Protein AF-A0A956I700-F1 (afdb_monomer_lite)

Sequence (318 aa):
MRWPNAVGGRRFLAALFVARRPVARLAALALTLSGACSPSVTAQPAPAVPSLVDSRSLPSARSVLGAVRPSRATRGSRPVPEEPSASGPTADEPRVILWVWHGEQDLRGLPSDVGVAYLARTVTARLGAPTITMPRRSALWLDPDTARTAVVHVEVRRGATLAAAADHVLRAAESASREEGVREVQIDFDCPRSMRADYAVLLAGLRARLPRAQRLSITALGSWCASDRWLADVDVDRVVPMLFGPGHEAGLLHRARASGEPLREPRCRDAIGVREGDPPLTPTPRTLFVFPRSRWTRDRAVHEARRAGRGTRPATRG

Foldseek 3Di:
DDDDDDDDDDDDDDDDDDDDDDDDDDDDDDDDDDDDDDDDDDDDDDDDDDDDDDDDDDDDDDDDPDDDDDDDDDDDDDDDPDDPDDDDDDPQAAQEEEEAEAAAAEQEPAPSSYAYEYAAWEWADDPPDQIDIDGRPYDYHYDLSHAYEHEYEYHYDPPGAVVSRLVVSLVSQLVSLPDRNYQEYEYEYPDDPVRLVVVLVSQVVNCVRHPPRHFYEYEDALVCQADNDSVVRRDGPAYEHALDDDDPSVVSQVCQAPPVDARNRPRHQQEYEYEQPDAAGPVGHSHYYYYYPDGDYNVSSNVRSVRSVVSNDDPPDD

pLDDT: mean 76.47, std 25.53, range [26.09, 98.88]

Structure (mmCIF, N/CA/C/O backbone):
data_AF-A0A956I700-F1
#
_entry.id   AF-A0A956I700-F1
#
loop_
_atom_site.group_PDB
_atom_site.id
_atom_site.type_symbol
_atom_site.label_atom_id
_atom_site.label_alt_id
_atom_site.label_comp_id
_atom_site.label_asym_id
_atom_site.label_entity_id
_atom_site.label_seq_id
_atom_site.pdbx_PDB_ins_code
_atom_site.Cartn_x
_atom_site.Cartn_y
_atom_site.Cartn_z
_atom_site.occupancy
_atom_site.B_iso_or_equiv
_atom_site.auth_seq_id
_atom_site.auth_comp_id
_atom_site.auth_asym_id
_atom_site.auth_atom_id
_atom_site.pdbx_PDB_model_num
ATOM 1 N N . MET A 1 1 ? -17.464 61.234 9.914 1.00 40.25 1 MET A N 1
ATOM 2 C CA . MET A 1 1 ? -16.157 61.904 9.707 1.00 40.25 1 MET A CA 1
ATOM 3 C C . MET A 1 1 ? -15.536 61.295 8.452 1.00 40.25 1 MET A C 1
ATOM 5 O O . MET A 1 1 ? -15.266 60.109 8.465 1.00 40.25 1 MET A O 1
ATOM 9 N N . ARG A 1 2 ? -15.748 61.877 7.262 1.00 30.28 2 ARG A N 1
ATOM 10 C CA . ARG A 1 2 ? -14.863 62.833 6.549 1.00 30.28 2 ARG A CA 1
ATOM 11 C C . ARG A 1 2 ? -13.405 62.345 6.375 1.00 30.28 2 ARG A C 1
ATOM 13 O O . ARG A 1 2 ? -12.658 62.473 7.328 1.00 30.28 2 ARG A O 1
ATOM 20 N N . TRP A 1 3 ? -13.103 61.822 5.164 1.00 26.09 3 TRP A N 1
ATOM 21 C CA . TRP A 1 3 ? -12.026 62.179 4.190 1.00 26.09 3 TRP A CA 1
ATOM 22 C C . TRP A 1 3 ? -10.559 62.369 4.687 1.00 26.09 3 TRP A C 1
ATOM 24 O O . TRP A 1 3 ? -10.374 62.808 5.812 1.00 26.09 3 TRP A O 1
ATOM 34 N N . PRO A 1 4 ? -9.509 62.316 3.823 1.00 60.16 4 PRO A N 1
ATOM 35 C CA . PRO A 1 4 ? -9.314 61.558 2.571 1.00 60.16 4 PRO A CA 1
ATOM 36 C C . PRO A 1 4 ? -7.850 61.126 2.254 1.00 60.16 4 PRO A C 1
ATOM 38 O O . PRO A 1 4 ? -6.917 61.340 3.019 1.00 60.16 4 PRO A O 1
ATOM 41 N N . ASN A 1 5 ? -7.696 60.563 1.047 1.00 42.56 5 ASN A N 1
ATOM 42 C CA . ASN A 1 5 ? -6.496 60.436 0.206 1.00 42.56 5 ASN A CA 1
ATOM 43 C C . ASN A 1 5 ? -5.404 61.512 0.382 1.00 42.56 5 ASN A C 1
ATOM 45 O O . ASN A 1 5 ? -5.706 62.705 0.407 1.00 42.56 5 ASN A O 1
ATOM 49 N N . ALA A 1 6 ? -4.138 61.092 0.264 1.00 39.53 6 ALA A N 1
ATOM 50 C CA . ALA A 1 6 ? -3.044 61.947 -0.190 1.00 39.53 6 ALA A CA 1
ATOM 51 C C . ALA A 1 6 ? -2.123 61.204 -1.171 1.00 39.53 6 ALA A C 1
ATOM 53 O O . ALA A 1 6 ? -1.642 60.100 -0.925 1.00 39.53 6 ALA A O 1
ATOM 54 N N . VAL A 1 7 ? -1.932 61.868 -2.305 1.00 40.97 7 VAL A N 1
ATOM 55 C CA . VAL A 1 7 ? -1.055 61.578 -3.437 1.00 40.97 7 VAL A CA 1
ATOM 56 C C . VAL A 1 7 ? 0.301 62.256 -3.209 1.00 40.97 7 VAL A C 1
ATOM 58 O O . VAL A 1 7 ? 0.353 63.342 -2.638 1.00 40.97 7 VAL A O 1
ATOM 61 N N . GLY A 1 8 ? 1.368 61.682 -3.776 1.00 32.09 8 GLY A N 1
ATOM 62 C CA . GLY A 1 8 ? 2.643 62.360 -4.053 1.00 32.09 8 GLY A CA 1
ATOM 63 C C . GLY A 1 8 ? 3.796 61.815 -3.209 1.00 32.09 8 GLY A C 1
ATOM 64 O O . GLY A 1 8 ? 3.658 61.622 -2.016 1.00 32.09 8 GLY A O 1
ATOM 65 N N . GLY A 1 9 ? 4.983 61.531 -3.726 1.00 31.47 9 GLY A N 1
ATOM 66 C CA . GLY A 1 9 ? 5.579 61.766 -5.029 1.00 31.47 9 GLY A CA 1
ATOM 67 C C . GLY A 1 9 ? 7.103 61.679 -4.870 1.00 31.47 9 GLY A C 1
ATOM 68 O O . GLY A 1 9 ? 7.614 61.670 -3.756 1.00 31.47 9 GLY A O 1
ATOM 69 N N . ARG A 1 10 ? 7.797 61.739 -6.010 1.00 39.12 10 ARG A N 1
ATOM 70 C CA . ARG A 1 10 ? 9.237 62.012 -6.198 1.00 39.12 10 ARG A CA 1
ATOM 71 C C . ARG A 1 10 ? 10.190 60.811 -6.287 1.00 39.12 10 ARG A C 1
ATOM 73 O O . ARG A 1 10 ? 10.623 60.194 -5.326 1.00 39.12 10 ARG A O 1
ATOM 80 N N . ARG A 1 11 ? 10.553 60.614 -7.556 1.00 37.72 11 ARG A N 1
ATOM 81 C CA . ARG A 1 11 ? 11.804 60.122 -8.132 1.00 37.72 11 ARG A CA 1
ATOM 82 C C . ARG A 1 11 ? 13.053 60.542 -7.340 1.00 37.72 11 ARG A C 1
ATOM 84 O O . ARG A 1 11 ? 13.202 61.723 -7.041 1.00 37.72 11 ARG A O 1
ATOM 91 N N . PHE A 1 12 ? 13.996 59.613 -7.198 1.00 35.88 12 PHE A N 1
ATOM 92 C CA . PHE A 1 12 ? 15.428 59.911 -7.212 1.00 35.88 12 PHE A CA 1
ATOM 93 C C . PHE A 1 12 ? 16.113 59.012 -8.248 1.00 35.88 12 PHE A C 1
ATOM 95 O O . PHE A 1 12 ? 15.893 57.804 -8.294 1.00 35.88 12 PHE A O 1
ATOM 102 N N . LEU A 1 13 ? 16.873 59.662 -9.125 1.00 35.34 13 LEU A N 1
ATOM 103 C CA . LEU A 1 13 ? 17.778 59.093 -10.117 1.00 35.34 13 LEU A CA 1
ATOM 104 C C . LEU A 1 13 ? 19.206 59.073 -9.550 1.00 35.34 13 LEU A C 1
ATOM 106 O O . LEU A 1 13 ? 19.528 59.879 -8.679 1.00 35.34 13 LEU A O 1
ATOM 110 N N . ALA A 1 14 ? 20.041 58.254 -10.200 1.00 32.59 14 ALA A N 1
ATOM 111 C CA . ALA A 1 14 ? 21.506 58.155 -10.129 1.00 32.59 14 ALA A CA 1
ATOM 112 C C . ALA A 1 14 ? 22.061 57.337 -8.937 1.00 32.59 14 ALA A C 1
ATOM 114 O O . ALA A 1 14 ? 21.537 57.401 -7.839 1.00 32.59 14 ALA A O 1
ATOM 115 N N . ALA A 1 15 ? 23.105 56.5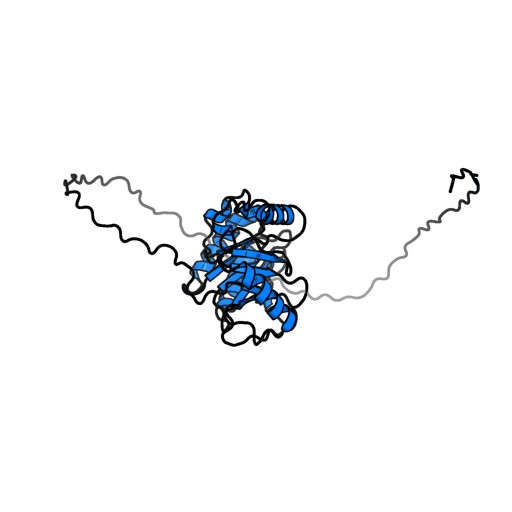15 -9.075 1.00 36.16 15 ALA A N 1
ATOM 116 C CA . ALA A 1 15 ? 24.158 56.498 -10.083 1.00 36.16 15 ALA A CA 1
ATOM 117 C C . ALA A 1 15 ? 24.719 55.084 -10.337 1.00 36.16 15 ALA A C 1
ATOM 119 O O . ALA A 1 15 ? 24.659 54.192 -9.494 1.00 36.16 15 ALA A O 1
ATOM 120 N N . LEU A 1 16 ? 25.294 54.945 -11.532 1.00 36.94 16 LEU A N 1
ATOM 121 C CA . LEU A 1 16 ? 26.153 53.863 -11.998 1.00 36.94 16 LEU A CA 1
ATOM 122 C C . LEU A 1 16 ? 27.375 53.658 -11.090 1.00 36.94 16 LEU A C 1
ATOM 124 O O . LEU A 1 16 ? 28.017 54.634 -10.715 1.00 36.94 16 LEU A O 1
ATOM 128 N N . PHE A 1 17 ? 27.806 52.405 -10.916 1.00 35.59 17 PHE A N 1
ATOM 129 C CA . PHE A 1 17 ? 29.238 52.101 -10.921 1.00 35.59 17 PHE A CA 1
ATOM 130 C C . PHE A 1 17 ? 29.517 50.752 -11.591 1.00 35.59 17 PHE A C 1
ATOM 132 O O . PHE A 1 17 ? 28.922 49.722 -11.283 1.00 35.59 17 PHE A O 1
ATOM 139 N N . VAL A 1 18 ? 30.422 50.817 -12.562 1.00 40.12 18 VAL A N 1
ATOM 140 C CA . VAL A 1 18 ? 30.958 49.746 -13.398 1.00 40.12 18 VAL A CA 1
ATOM 141 C C . VAL A 1 18 ? 32.325 49.360 -12.838 1.00 40.12 18 VAL A C 1
ATOM 143 O O . VAL A 1 18 ? 33.158 50.242 -12.671 1.00 40.12 18 VAL A O 1
ATOM 146 N N . ALA A 1 19 ? 32.596 48.068 -12.643 1.00 37.31 19 ALA A N 1
ATOM 147 C CA . ALA A 1 19 ? 33.941 47.469 -12.719 1.00 37.31 19 ALA A CA 1
ATOM 148 C C . ALA A 1 19 ? 33.785 45.935 -12.730 1.00 37.31 19 ALA A C 1
ATOM 150 O O . ALA A 1 19 ? 33.306 45.347 -11.771 1.00 37.31 19 ALA A O 1
ATOM 151 N N . ARG A 1 20 ? 33.847 45.283 -13.897 1.00 38.53 20 ARG A N 1
ATOM 152 C CA . ARG A 1 20 ? 35.036 44.692 -14.551 1.00 38.53 20 ARG A CA 1
ATOM 153 C C . ARG A 1 20 ? 35.692 43.534 -13.772 1.00 38.53 20 ARG A C 1
ATOM 155 O O . ARG A 1 20 ? 36.254 43.712 -12.702 1.00 38.53 20 ARG A O 1
ATOM 162 N N . ARG A 1 21 ? 35.628 42.355 -14.409 1.00 44.22 21 ARG A N 1
ATOM 163 C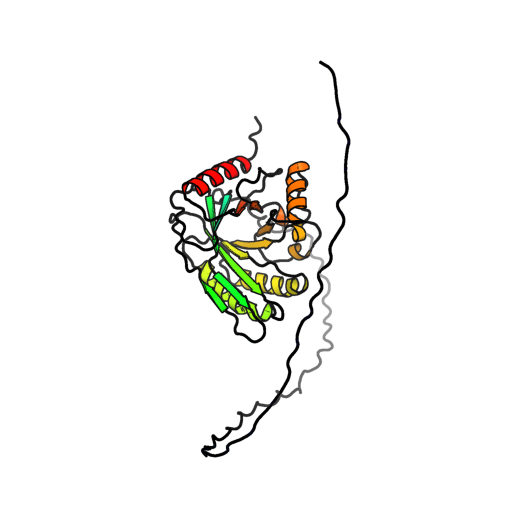 CA . ARG A 1 21 ? 36.347 41.099 -14.115 1.00 44.22 21 ARG A CA 1
ATOM 164 C C . ARG A 1 21 ? 37.872 41.282 -14.196 1.00 44.22 21 ARG A C 1
ATOM 166 O O . ARG A 1 21 ? 38.324 42.194 -14.890 1.00 44.22 21 ARG A O 1
ATOM 173 N N . PRO A 1 22 ? 38.632 40.276 -13.733 1.00 51.34 22 PRO A N 1
ATOM 174 C CA . PRO A 1 22 ? 39.619 39.707 -14.643 1.00 51.34 22 PRO A CA 1
ATOM 175 C C . PRO A 1 22 ? 39.552 38.178 -14.747 1.00 51.34 22 PRO A C 1
ATOM 177 O O . PRO A 1 22 ? 39.248 37.450 -13.808 1.00 51.34 22 PRO A O 1
ATOM 180 N N . VAL A 1 23 ? 39.845 37.734 -15.966 1.00 45.59 23 VAL A N 1
ATOM 181 C CA . VAL A 1 23 ? 40.198 36.374 -16.373 1.00 45.59 23 VAL A CA 1
ATOM 182 C C . VAL A 1 23 ? 41.714 36.253 -16.217 1.00 45.59 23 VAL A C 1
ATOM 184 O O . VAL A 1 23 ? 42.421 37.179 -16.608 1.00 45.59 23 VAL A O 1
ATOM 187 N N . ALA A 1 24 ? 42.221 35.116 -15.742 1.00 41.03 24 ALA A N 1
ATOM 188 C CA . ALA A 1 24 ? 43.619 34.742 -15.937 1.00 41.03 24 ALA A CA 1
ATOM 189 C C . ALA A 1 24 ? 43.718 33.268 -16.357 1.00 41.03 24 ALA A C 1
ATOM 191 O O . ALA A 1 24 ? 43.153 32.378 -15.725 1.00 41.03 24 ALA A O 1
ATOM 192 N N . ARG A 1 25 ? 44.403 33.067 -17.485 1.00 40.69 25 ARG A N 1
ATOM 193 C CA . ARG A 1 25 ? 44.889 31.807 -18.063 1.00 40.69 25 ARG A CA 1
ATOM 194 C C . ARG A 1 25 ? 46.379 31.636 -17.723 1.00 40.69 25 ARG A C 1
ATOM 196 O O . ARG A 1 25 ? 47.014 32.626 -17.374 1.00 40.69 25 ARG A O 1
ATOM 203 N N . LEU A 1 26 ? 46.895 30.444 -18.065 1.00 34.75 26 LEU A N 1
ATOM 204 C CA . LEU A 1 26 ? 48.300 30.003 -18.243 1.00 34.75 26 LEU A CA 1
ATOM 205 C C . LEU A 1 26 ? 48.851 29.233 -17.030 1.00 34.75 26 LEU A C 1
ATOM 207 O O . LEU A 1 26 ? 48.558 29.599 -15.904 1.00 34.75 26 LEU A O 1
ATOM 211 N N . ALA A 1 27 ? 49.661 28.179 -17.150 1.00 33.03 27 ALA A N 1
ATOM 212 C CA . ALA A 1 27 ? 50.117 27.332 -18.257 1.00 33.03 27 ALA A CA 1
ATOM 213 C C . ALA A 1 27 ? 50.834 26.103 -17.641 1.00 33.03 27 ALA A C 1
ATOM 215 O O . ALA A 1 27 ? 51.117 26.078 -16.447 1.00 33.03 27 ALA A O 1
ATOM 216 N N . ALA A 1 28 ? 51.107 25.097 -18.472 1.00 34.19 28 ALA A N 1
ATOM 217 C CA . ALA A 1 28 ? 51.770 23.831 -18.158 1.00 34.19 28 ALA A CA 1
ATOM 218 C C . ALA A 1 28 ? 53.239 23.949 -17.695 1.00 34.19 28 ALA A C 1
ATOM 220 O O . ALA A 1 28 ? 53.934 24.883 -18.087 1.00 34.19 28 ALA A O 1
ATOM 221 N N . LEU A 1 29 ? 53.740 22.912 -17.005 1.00 32.22 29 LEU A N 1
ATOM 222 C CA . LEU A 1 29 ? 55.120 22.428 -17.150 1.00 32.22 29 LEU A CA 1
ATOM 223 C C . LEU A 1 29 ? 55.225 20.921 -16.834 1.00 32.22 29 LEU A C 1
ATOM 225 O O . LEU A 1 29 ? 54.359 20.339 -16.187 1.00 32.22 29 LEU A O 1
ATOM 229 N N . ALA A 1 30 ? 56.274 20.322 -17.387 1.00 33.69 30 ALA A N 1
ATOM 230 C CA . ALA A 1 30 ? 56.439 18.946 -17.831 1.00 33.69 30 ALA A CA 1
ATOM 231 C C . ALA A 1 30 ? 57.054 17.947 -16.824 1.00 33.69 30 ALA A C 1
ATOM 233 O O . ALA A 1 30 ? 57.729 18.330 -15.877 1.00 33.69 30 ALA A O 1
ATOM 234 N N . LEU A 1 31 ? 56.838 16.663 -17.157 1.00 35.00 31 LEU A N 1
ATOM 235 C CA . LEU A 1 31 ? 57.685 15.461 -17.027 1.00 35.00 31 LEU A CA 1
ATOM 236 C C . LEU A 1 31 ? 58.752 15.358 -15.917 1.00 35.00 31 LEU A C 1
ATOM 238 O O . LEU A 1 31 ? 59.766 16.045 -15.964 1.00 35.00 31 LEU A O 1
ATOM 242 N N . THR A 1 32 ? 58.676 14.249 -15.170 1.00 36.66 32 THR A N 1
ATOM 243 C CA . THR A 1 32 ? 59.806 13.313 -15.007 1.00 36.66 32 THR A CA 1
ATOM 244 C C . THR A 1 32 ? 59.331 11.853 -15.081 1.00 36.66 32 THR A C 1
ATOM 246 O O . THR A 1 32 ? 58.314 11.468 -14.509 1.00 36.66 32 THR A O 1
ATOM 249 N N . LEU A 1 33 ? 60.075 11.054 -15.853 1.00 37.47 33 LEU A N 1
ATOM 250 C CA . LEU A 1 33 ? 59.988 9.599 -16.013 1.00 37.47 33 LEU A CA 1
ATOM 251 C C . LEU A 1 33 ? 60.846 8.905 -14.947 1.00 37.47 33 LEU A C 1
ATOM 253 O O . LEU A 1 33 ? 61.981 9.332 -14.741 1.00 37.47 33 LEU A O 1
ATOM 257 N N . SER A 1 34 ? 60.361 7.795 -14.379 1.00 33.84 34 SER A N 1
ATOM 258 C CA . SER A 1 34 ? 61.084 6.512 -14.209 1.00 33.84 34 SER A CA 1
ATOM 259 C C . SER A 1 34 ? 60.376 5.607 -13.196 1.00 33.84 34 SER A C 1
ATOM 261 O O . SER A 1 34 ? 59.992 6.066 -12.126 1.00 33.84 34 SER A O 1
ATOM 263 N N . GLY A 1 35 ? 60.283 4.308 -13.497 1.00 30.77 35 GLY A N 1
ATOM 264 C CA . GLY A 1 35 ? 60.035 3.279 -12.481 1.00 30.77 35 GLY A CA 1
ATOM 265 C C . GLY A 1 35 ? 59.144 2.133 -12.945 1.00 30.77 35 GLY A C 1
ATOM 266 O O . GLY A 1 35 ? 57.928 2.251 -12.952 1.00 30.77 35 GLY A O 1
ATOM 267 N N . ALA A 1 36 ? 59.777 1.029 -13.331 1.00 37.19 36 ALA A N 1
ATOM 268 C CA . ALA A 1 36 ? 59.187 -0.222 -13.789 1.00 37.19 36 ALA A CA 1
ATOM 269 C C . ALA A 1 36 ? 58.255 -0.911 -12.770 1.00 37.19 36 ALA A C 1
ATOM 271 O O . ALA A 1 36 ? 58.490 -0.830 -11.570 1.00 37.19 36 ALA A O 1
ATOM 272 N N . CYS A 1 37 ? 57.266 -1.661 -13.276 1.00 31.48 37 CYS A N 1
ATOM 273 C CA . CYS A 1 37 ? 57.043 -3.084 -12.964 1.00 31.48 37 CYS A CA 1
ATOM 274 C C . CYS A 1 37 ? 55.761 -3.585 -13.652 1.00 31.48 37 CYS A C 1
ATOM 276 O O . CYS A 1 37 ? 54.651 -3.211 -13.286 1.00 31.48 37 CYS A O 1
ATOM 278 N N . SER A 1 38 ? 55.927 -4.458 -14.649 1.00 39.50 38 SER A N 1
ATOM 279 C CA . SER A 1 38 ? 54.887 -5.411 -15.059 1.00 39.50 38 SER A CA 1
ATOM 280 C C . SER A 1 38 ? 54.865 -6.573 -14.060 1.00 39.50 38 SER A C 1
ATOM 282 O O . SER A 1 38 ? 55.915 -6.928 -13.522 1.00 39.50 38 SER A O 1
ATOM 284 N N . PRO A 1 39 ? 53.707 -7.217 -13.864 1.00 49.41 39 PRO A N 1
ATOM 285 C CA . PRO A 1 39 ? 53.655 -8.585 -14.360 1.00 49.41 39 PRO A CA 1
ATOM 286 C C . PRO A 1 39 ? 52.366 -8.897 -15.122 1.00 49.41 39 PRO A C 1
ATOM 288 O O . PRO A 1 39 ? 51.260 -8.493 -14.769 1.00 49.41 39 PRO A O 1
ATOM 291 N N . SER A 1 40 ? 52.568 -9.665 -16.185 1.00 38.28 40 SER A N 1
ATOM 292 C CA . SER A 1 40 ? 51.569 -10.308 -17.019 1.00 38.28 40 SER A CA 1
ATOM 293 C C . SER A 1 40 ? 50.682 -11.241 -16.194 1.00 38.28 40 SER A C 1
ATOM 295 O O . SER A 1 40 ? 51.190 -12.135 -15.519 1.00 38.28 40 SER A O 1
ATOM 297 N N . VAL A 1 41 ? 49.362 -11.085 -16.306 1.00 41.03 41 VAL A N 1
ATOM 298 C CA . VAL A 1 41 ? 48.403 -12.129 -15.930 1.00 41.03 41 VAL A CA 1
ATOM 299 C C . VAL A 1 41 ? 47.652 -12.560 -17.181 1.00 41.03 41 VAL A C 1
ATOM 301 O O . VAL A 1 41 ? 47.020 -11.776 -17.886 1.00 41.03 41 VAL A O 1
ATOM 304 N N . THR A 1 42 ? 47.825 -13.842 -17.447 1.00 38.38 42 THR A N 1
ATOM 305 C CA . THR A 1 42 ? 47.374 -14.655 -18.563 1.00 38.38 42 THR A CA 1
ATOM 306 C C . THR A 1 42 ? 45.849 -14.646 -18.675 1.00 38.38 42 THR A C 1
ATOM 308 O O . THR A 1 42 ? 45.149 -14.994 -17.727 1.00 38.38 42 THR A O 1
ATOM 311 N N . ALA A 1 43 ? 45.325 -14.282 -19.845 1.00 37.28 43 ALA A N 1
ATOM 312 C CA . ALA A 1 43 ? 43.914 -14.448 -20.172 1.00 37.28 43 ALA A CA 1
ATOM 313 C C . ALA A 1 43 ? 43.605 -15.939 -20.405 1.00 37.28 43 ALA A C 1
ATOM 315 O O . ALA A 1 43 ? 44.173 -16.564 -21.300 1.00 37.28 43 ALA A O 1
ATOM 316 N N . GLN A 1 44 ? 42.708 -16.507 -19.597 1.00 41.44 44 GLN A N 1
ATOM 317 C CA . GLN A 1 44 ? 42.111 -17.823 -19.843 1.00 41.44 44 GLN A CA 1
ATOM 318 C C . GLN A 1 44 ? 41.085 -17.740 -20.989 1.00 41.44 44 GLN A C 1
ATOM 320 O O . GLN A 1 44 ? 40.293 -16.795 -21.021 1.00 41.44 44 GLN A O 1
ATOM 325 N N . PRO A 1 45 ? 41.042 -18.727 -21.904 1.00 42.09 45 PRO A N 1
ATOM 326 C CA . PRO A 1 45 ? 39.997 -18.811 -22.916 1.00 42.09 45 PRO A CA 1
ATOM 327 C C . PRO A 1 45 ? 38.659 -19.250 -22.301 1.00 42.09 45 PRO A C 1
ATOM 329 O O . PRO A 1 45 ? 38.605 -20.094 -21.405 1.00 42.09 45 PRO A O 1
ATOM 332 N N . ALA A 1 46 ? 37.574 -18.664 -22.810 1.00 40.28 46 ALA A N 1
ATOM 333 C CA . ALA A 1 46 ? 36.199 -18.991 -22.451 1.00 40.28 46 ALA A CA 1
ATOM 334 C C . ALA A 1 46 ? 35.841 -20.451 -22.812 1.00 40.28 46 ALA A C 1
ATOM 336 O O . ALA A 1 46 ? 36.274 -20.938 -23.861 1.00 40.28 46 ALA A O 1
ATOM 337 N N . PRO A 1 47 ? 35.031 -21.152 -21.997 1.00 40.16 47 PRO A N 1
ATOM 338 C CA . PRO A 1 47 ? 34.543 -22.480 -22.344 1.00 40.16 47 PRO A CA 1
ATOM 339 C C . PRO A 1 47 ? 33.529 -22.421 -23.495 1.00 40.16 47 PRO A C 1
ATOM 341 O O . PRO A 1 47 ? 32.673 -21.539 -23.565 1.00 40.16 47 PRO A O 1
ATOM 344 N N . ALA A 1 48 ? 33.659 -23.393 -24.397 1.00 36.62 48 ALA A N 1
ATOM 345 C CA . ALA A 1 48 ? 32.867 -23.561 -25.604 1.00 36.62 48 ALA A CA 1
ATOM 346 C C . ALA A 1 48 ? 31.362 -23.719 -25.320 1.00 36.62 48 ALA A C 1
ATOM 348 O O . ALA A 1 48 ? 30.943 -24.484 -24.452 1.00 36.62 48 ALA A O 1
ATOM 349 N N . VAL A 1 49 ? 30.557 -23.017 -26.117 1.00 41.12 49 VAL A N 1
ATOM 350 C CA . VAL A 1 49 ? 29.102 -23.173 -26.207 1.00 41.12 49 VAL A CA 1
ATOM 351 C C . VAL A 1 49 ? 28.804 -24.434 -27.034 1.00 41.12 49 VAL A C 1
ATOM 353 O O . VAL A 1 49 ? 29.294 -24.520 -28.163 1.00 41.12 49 VAL A O 1
ATOM 356 N N . PRO A 1 50 ? 28.012 -25.409 -26.548 1.00 37.50 50 PRO A N 1
ATOM 357 C CA . PRO A 1 50 ? 27.540 -26.489 -27.398 1.00 37.50 50 PRO A CA 1
ATOM 358 C C . PRO A 1 50 ? 26.530 -25.959 -28.422 1.00 37.50 50 PRO A C 1
ATOM 360 O O . PRO A 1 50 ? 25.535 -25.315 -28.088 1.00 37.50 50 PRO A O 1
ATOM 363 N N . SER A 1 51 ? 26.850 -26.239 -29.681 1.00 35.66 51 SER A N 1
ATOM 364 C CA . SER A 1 51 ? 26.086 -25.932 -30.882 1.00 35.66 51 SER A CA 1
ATOM 365 C C . SER A 1 51 ? 24.722 -26.629 -30.919 1.00 35.66 51 SER A C 1
ATOM 367 O O . SER A 1 51 ? 24.553 -27.737 -30.419 1.00 35.66 51 SER A O 1
ATOM 369 N N . LEU A 1 52 ? 23.801 -25.924 -31.579 1.00 36.94 52 LEU A N 1
ATOM 370 C CA . LEU A 1 52 ? 22.484 -26.279 -32.100 1.00 36.94 52 LEU A CA 1
ATOM 371 C C . LEU A 1 52 ? 22.066 -27.754 -32.045 1.00 36.94 52 LEU A C 1
ATOM 373 O O . LEU A 1 52 ? 22.681 -28.635 -32.642 1.00 36.94 52 LEU A O 1
ATOM 377 N N . VAL A 1 53 ? 20.881 -27.939 -31.467 1.00 40.00 53 VAL A N 1
ATOM 378 C CA . VAL A 1 53 ? 20.026 -29.103 -31.665 1.00 40.00 53 VAL A CA 1
ATOM 379 C C . VAL A 1 53 ? 19.569 -29.156 -33.126 1.00 40.00 53 VAL A C 1
ATOM 381 O O . VAL A 1 53 ? 19.107 -28.169 -33.706 1.00 40.00 53 VAL A O 1
ATOM 384 N N . ASP A 1 54 ? 19.731 -30.342 -33.691 1.00 33.41 54 ASP A N 1
ATOM 385 C CA . ASP A 1 54 ? 19.434 -30.748 -35.055 1.00 33.41 54 ASP A CA 1
ATOM 386 C C . ASP A 1 54 ? 17.958 -30.495 -35.419 1.00 33.41 54 ASP A C 1
ATOM 388 O O . ASP A 1 54 ? 17.031 -31.016 -34.796 1.00 33.41 54 ASP A O 1
ATOM 392 N N . SER A 1 55 ? 17.726 -29.658 -36.430 1.00 37.56 55 SER A N 1
ATOM 393 C CA . SER A 1 55 ? 16.394 -29.285 -36.921 1.00 37.56 55 SER A CA 1
ATOM 394 C C . SER A 1 55 ? 16.011 -30.142 -38.125 1.00 37.56 55 SER A C 1
ATOM 396 O O . SER A 1 55 ? 15.827 -29.627 -39.227 1.00 37.56 55 SER A O 1
ATOM 398 N N . ARG A 1 56 ? 15.912 -31.462 -37.947 1.00 37.03 56 ARG A N 1
ATOM 399 C CA . ARG A 1 56 ? 15.370 -32.375 -38.964 1.00 37.03 56 ARG A CA 1
ATOM 400 C C . ARG A 1 56 ? 14.629 -33.528 -38.303 1.00 37.03 56 ARG A C 1
ATOM 402 O O . ARG A 1 56 ? 15.251 -34.510 -37.921 1.00 37.03 56 ARG A O 1
ATOM 409 N N . SER A 1 57 ? 13.303 -33.392 -38.202 1.00 35.19 57 SER A N 1
ATOM 410 C CA . SER A 1 57 ? 12.279 -34.449 -38.364 1.00 35.19 57 SER A CA 1
ATOM 411 C C . SER A 1 57 ? 11.004 -34.079 -37.599 1.00 35.19 57 SER A C 1
ATOM 413 O O . SER A 1 57 ? 10.813 -34.474 -36.454 1.00 35.19 57 SER A O 1
ATOM 415 N N . LEU A 1 58 ? 10.101 -33.339 -38.246 1.00 38.00 58 LEU A N 1
ATOM 416 C CA . LEU A 1 58 ? 8.689 -33.301 -37.860 1.00 38.00 58 LEU A CA 1
ATOM 417 C C . LEU A 1 58 ? 7.873 -33.817 -39.052 1.00 38.00 58 LEU A C 1
ATOM 419 O O . LEU A 1 58 ? 7.915 -33.192 -40.115 1.00 38.00 58 LEU A O 1
ATOM 423 N N . PRO A 1 59 ? 7.163 -34.953 -38.933 1.00 33.81 59 PRO A N 1
ATOM 424 C CA . PRO A 1 59 ? 6.261 -35.400 -39.979 1.00 33.81 59 PRO A CA 1
ATOM 425 C C . PRO A 1 59 ? 5.005 -34.520 -40.025 1.00 33.81 59 PRO A C 1
ATOM 427 O O . PRO A 1 59 ? 4.384 -34.202 -39.013 1.00 33.81 59 PRO A O 1
ATOM 430 N N . SER A 1 60 ? 4.651 -34.142 -41.251 1.00 36.34 60 SER A N 1
ATOM 431 C CA . SER A 1 60 ? 3.427 -33.443 -41.636 1.00 36.34 60 SER A CA 1
ATOM 432 C C . SER A 1 60 ? 2.188 -34.262 -41.261 1.00 36.34 60 SER A C 1
ATOM 434 O O . SER A 1 60 ? 2.021 -35.383 -41.737 1.00 36.34 60 SER A O 1
ATOM 436 N N . ALA A 1 61 ? 1.297 -33.697 -40.445 1.00 35.09 61 ALA A N 1
ATOM 437 C CA . ALA A 1 61 ? -0.015 -34.273 -40.168 1.00 35.09 61 ALA A CA 1
ATOM 438 C C . ALA A 1 61 ? -1.081 -33.555 -41.009 1.00 35.09 61 ALA A C 1
ATOM 440 O O . ALA A 1 61 ? -1.734 -32.611 -40.566 1.00 35.09 61 ALA A O 1
ATOM 441 N N . ARG A 1 62 ? -1.252 -34.020 -42.250 1.00 35.19 62 ARG A N 1
ATOM 442 C CA . ARG A 1 62 ? -2.462 -33.801 -43.046 1.00 35.19 62 ARG A CA 1
ATOM 443 C C . ARG A 1 62 ? -3.232 -35.122 -43.108 1.00 35.19 62 ARG A C 1
ATOM 445 O O . ARG A 1 62 ? -2.667 -36.143 -43.480 1.00 35.19 62 ARG A O 1
ATOM 452 N N . SER A 1 63 ? -4.526 -35.033 -42.808 1.00 32.94 63 SER A N 1
ATOM 453 C CA . SER A 1 63 ? -5.589 -35.984 -43.164 1.00 32.94 63 SER A CA 1
ATOM 454 C C . SER A 1 63 ? -5.693 -37.298 -42.381 1.00 32.94 63 SER A C 1
ATOM 456 O O . SER A 1 63 ? -5.192 -38.326 -42.812 1.00 32.94 63 SER A O 1
ATOM 458 N N . VAL A 1 64 ? -6.551 -37.296 -41.353 1.00 37.16 64 VAL A N 1
ATOM 459 C CA . VAL A 1 64 ? -7.564 -38.356 -41.180 1.00 37.16 64 VAL A CA 1
ATOM 460 C C . VAL A 1 64 ? -8.898 -37.685 -40.833 1.00 37.16 64 VAL A C 1
ATOM 462 O O . VAL A 1 64 ? -9.197 -37.387 -39.681 1.00 37.16 64 VAL A O 1
ATOM 465 N N . LEU A 1 65 ? -9.692 -37.400 -41.867 1.00 36.72 65 LEU A N 1
ATOM 466 C CA . LEU A 1 65 ? -11.111 -37.064 -41.755 1.00 36.72 65 LEU A CA 1
ATOM 467 C C . LEU A 1 65 ? -11.881 -38.376 -41.555 1.00 36.72 65 LEU A C 1
ATOM 469 O O . LEU A 1 65 ? -12.239 -39.053 -42.514 1.00 36.72 65 LEU A O 1
ATOM 473 N N . GLY A 1 66 ? -12.098 -38.748 -40.294 1.00 31.12 66 GLY A N 1
ATOM 474 C CA . GLY A 1 66 ? -13.068 -39.768 -39.907 1.00 31.12 66 GLY A CA 1
ATOM 475 C C . GLY A 1 66 ? -14.431 -39.117 -39.691 1.00 31.12 66 GLY A C 1
ATOM 476 O O . GLY A 1 66 ? -14.610 -38.340 -38.755 1.00 31.12 66 GLY A O 1
ATOM 477 N N . ALA A 1 67 ? -15.382 -39.409 -40.574 1.00 39.53 67 ALA A N 1
ATOM 478 C CA . ALA A 1 67 ? -16.760 -38.949 -40.483 1.00 39.53 67 ALA A CA 1
ATOM 479 C C . ALA A 1 67 ? -17.455 -39.535 -39.241 1.00 39.53 67 ALA A C 1
ATOM 481 O O . ALA A 1 67 ? -17.735 -40.731 -39.184 1.00 39.53 67 ALA A O 1
ATOM 482 N N . VAL A 1 68 ? -17.785 -38.682 -38.269 1.00 37.41 68 VAL A N 1
ATOM 483 C CA . VAL A 1 68 ? -18.682 -39.024 -37.158 1.00 37.41 68 VAL A CA 1
ATOM 484 C C . VAL A 1 68 ? -20.024 -38.338 -37.398 1.00 37.41 68 VAL A C 1
ATOM 486 O O . VAL A 1 68 ? -20.118 -37.114 -37.479 1.00 37.41 68 VAL A O 1
ATOM 489 N N . ARG A 1 69 ? -21.069 -39.154 -37.564 1.00 40.75 69 ARG A N 1
ATOM 490 C CA . ARG A 1 69 ? -22.467 -38.728 -37.714 1.00 40.75 69 ARG A CA 1
ATOM 491 C C . ARG A 1 69 ? -22.953 -38.013 -36.441 1.00 40.75 69 ARG A C 1
ATOM 493 O O . ARG A 1 69 ? -22.655 -38.492 -35.347 1.00 40.75 69 ARG A O 1
ATOM 500 N N . PRO A 1 70 ? -23.760 -36.941 -36.537 1.00 35.66 70 PRO A N 1
ATOM 501 C CA . PRO A 1 70 ? -24.332 -36.307 -35.358 1.00 35.66 70 PRO A CA 1
ATOM 502 C C . PRO A 1 70 ? -25.475 -37.169 -34.803 1.00 35.66 70 PRO A C 1
ATOM 504 O O . PRO A 1 70 ? -26.531 -37.299 -35.424 1.00 35.66 70 PRO A O 1
ATOM 507 N N . SER A 1 71 ? -25.269 -37.757 -33.623 1.00 37.41 71 SER A N 1
ATOM 508 C CA . SER A 1 71 ? -26.357 -38.349 -32.844 1.00 37.41 71 SER A CA 1
ATOM 509 C C . SER A 1 71 ? -27.116 -37.242 -32.116 1.00 37.41 71 SER A C 1
ATOM 511 O O . SER A 1 71 ? -26.545 -36.422 -31.395 1.00 37.41 71 SER A O 1
ATOM 513 N N . ARG A 1 72 ? -28.423 -37.207 -32.356 1.00 44.22 72 ARG A N 1
ATOM 514 C CA . ARG A 1 72 ? -29.382 -36.232 -31.843 1.00 44.22 72 ARG A CA 1
ATOM 515 C C . ARG A 1 72 ? -29.692 -36.585 -30.385 1.00 44.22 72 ARG A C 1
ATOM 517 O O . ARG A 1 72 ? -30.616 -37.343 -30.118 1.00 44.22 72 ARG A O 1
ATOM 524 N N . ALA A 1 73 ? -28.901 -36.061 -29.450 1.00 39.72 73 ALA A N 1
ATOM 525 C CA . ALA A 1 73 ? -29.161 -36.193 -28.020 1.00 39.72 73 ALA A CA 1
ATOM 526 C C . ALA A 1 73 ? -30.003 -35.012 -27.512 1.00 39.72 73 ALA A C 1
ATOM 528 O O . ALA A 1 73 ? -29.721 -33.840 -27.762 1.00 39.72 73 ALA A O 1
ATOM 529 N N . THR A 1 74 ? -31.080 -35.369 -26.827 1.00 42.91 74 THR A N 1
ATOM 530 C CA . THR A 1 74 ? -32.102 -34.524 -26.217 1.00 42.91 74 THR A CA 1
ATOM 531 C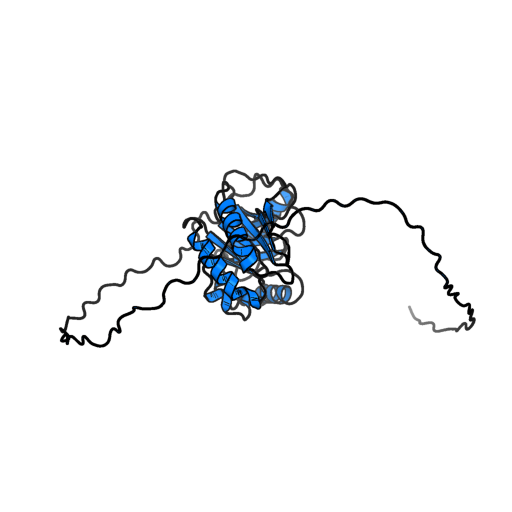 C . THR A 1 74 ? -31.522 -33.473 -25.271 1.00 42.91 74 THR A C 1
ATOM 533 O O . THR A 1 74 ? -30.703 -33.769 -24.403 1.00 42.91 74 THR A O 1
ATOM 536 N N . ARG A 1 75 ? -32.002 -32.236 -25.429 1.00 41.12 75 ARG A N 1
ATOM 537 C CA . ARG A 1 75 ? -31.675 -31.056 -24.624 1.00 41.12 75 ARG A CA 1
ATOM 538 C C . ARG A 1 75 ? -32.301 -31.190 -23.227 1.00 41.12 75 ARG A C 1
ATOM 540 O O . ARG A 1 75 ? -33.380 -30.669 -22.976 1.00 41.12 75 ARG A O 1
ATOM 547 N N . GLY A 1 76 ? -31.637 -31.929 -22.342 1.00 36.84 76 GLY A N 1
ATOM 548 C CA . GLY A 1 76 ? -31.872 -31.882 -20.900 1.00 36.84 76 GLY A CA 1
ATOM 549 C C . GLY A 1 76 ? -31.022 -30.768 -20.300 1.00 36.84 76 GLY A C 1
ATOM 550 O O . GLY A 1 76 ? -29.799 -30.880 -20.259 1.00 36.84 76 GLY A O 1
ATOM 551 N N . SER A 1 77 ? -31.663 -29.675 -19.894 1.00 42.50 77 SER A N 1
ATOM 552 C CA . SER A 1 77 ? -31.034 -28.537 -19.224 1.00 42.50 77 SER A CA 1
ATOM 553 C C . SER A 1 77 ? -30.426 -28.991 -17.899 1.00 42.50 77 SER A C 1
ATOM 555 O O . SER A 1 77 ? -31.115 -29.114 -16.890 1.00 42.50 77 SER A O 1
ATOM 557 N N . ARG A 1 78 ? -29.127 -29.277 -17.909 1.00 40.56 78 ARG A N 1
ATOM 558 C CA . ARG A 1 78 ? -28.349 -29.499 -16.695 1.00 40.56 78 ARG A CA 1
ATOM 559 C C . ARG A 1 78 ? -28.061 -28.115 -16.097 1.00 40.56 78 ARG A C 1
ATOM 561 O O . ARG A 1 78 ? -27.535 -27.278 -16.833 1.00 40.56 78 ARG A O 1
ATOM 568 N N . PRO A 1 79 ? -28.422 -27.828 -14.835 1.00 40.97 79 PRO A N 1
ATOM 569 C CA . PRO A 1 79 ? -28.081 -26.550 -14.231 1.00 40.97 79 PRO A CA 1
ATOM 570 C C . PRO A 1 79 ? -26.557 -26.416 -14.224 1.00 40.97 79 PRO A C 1
ATOM 572 O O . PRO A 1 79 ? -25.840 -27.314 -13.773 1.00 40.97 79 PRO A O 1
ATOM 575 N N . VAL A 1 80 ? -26.073 -25.320 -14.806 1.00 44.22 80 VAL A N 1
ATOM 576 C CA . VAL A 1 80 ? -24.688 -24.874 -14.659 1.00 44.22 80 VAL A CA 1
ATOM 577 C C . VAL A 1 80 ? -24.462 -24.696 -13.155 1.00 44.22 80 VAL A C 1
ATOM 579 O O . VAL A 1 80 ? -25.296 -24.042 -12.525 1.00 44.22 80 VAL A O 1
ATOM 582 N N . PRO A 1 81 ? -23.420 -25.293 -12.550 1.00 39.59 81 PRO A N 1
ATOM 583 C CA . PRO A 1 81 ? -23.074 -24.978 -11.175 1.00 39.59 81 PRO A CA 1
ATOM 584 C C . PRO A 1 81 ? -22.803 -23.479 -11.118 1.00 39.59 81 PRO A C 1
ATOM 586 O O . PRO A 1 81 ? -21.916 -22.983 -11.809 1.00 39.59 81 PRO A O 1
ATOM 589 N N . GLU A 1 82 ? -23.630 -22.773 -10.360 1.00 37.69 82 GLU A N 1
ATOM 590 C CA . GLU A 1 82 ? -23.452 -21.370 -10.023 1.00 37.69 82 GLU A CA 1
ATOM 591 C C . GLU A 1 82 ? -22.041 -21.232 -9.435 1.00 37.69 82 GLU A C 1
ATOM 593 O O . GLU A 1 82 ? -21.747 -21.778 -8.368 1.00 37.69 82 GLU A O 1
ATOM 598 N N . GLU A 1 83 ? -21.122 -20.607 -10.178 1.00 41.19 83 GLU A N 1
ATOM 599 C CA . GLU A 1 83 ? -19.822 -20.242 -9.624 1.00 41.19 83 GLU A CA 1
ATOM 600 C C . GLU A 1 83 ? -20.084 -19.382 -8.384 1.00 41.19 83 GLU A C 1
ATOM 602 O O . GLU A 1 83 ? -20.924 -18.477 -8.454 1.00 41.19 83 GLU A O 1
ATOM 607 N N . PRO A 1 84 ? -19.427 -19.648 -7.240 1.00 38.72 84 PRO A N 1
ATOM 608 C CA . PRO A 1 84 ? -19.639 -18.855 -6.045 1.00 38.72 84 PRO A CA 1
ATOM 609 C C . PRO A 1 84 ? -19.224 -17.416 -6.341 1.00 38.72 84 PRO A C 1
ATOM 611 O O . PRO A 1 84 ? -18.044 -17.074 -6.422 1.00 38.72 84 PRO A O 1
ATOM 614 N N . SER A 1 85 ? -20.254 -16.599 -6.538 1.00 43.53 85 SER A N 1
ATOM 615 C CA . SER A 1 85 ? -20.207 -15.157 -6.686 1.00 43.53 85 SER A CA 1
ATOM 616 C C . SER A 1 85 ? -19.324 -14.569 -5.590 1.00 43.53 85 SER A C 1
ATOM 618 O O . SER A 1 85 ? -19.447 -14.955 -4.424 1.00 43.53 85 SER A O 1
ATOM 620 N N . ALA A 1 86 ? -18.414 -13.676 -5.987 1.00 44.34 86 ALA A N 1
ATOM 621 C CA . ALA A 1 86 ? -17.417 -13.042 -5.135 1.00 44.34 86 ALA A CA 1
ATOM 622 C C . ALA A 1 86 ? -18.002 -12.686 -3.762 1.00 44.34 86 ALA A C 1
ATOM 624 O O . ALA A 1 86 ? -18.880 -11.831 -3.630 1.00 44.34 86 ALA A O 1
ATOM 625 N N . SER A 1 87 ? -17.519 -13.394 -2.744 1.00 41.47 87 SER A N 1
ATOM 626 C CA . SER A 1 87 ? -17.987 -13.296 -1.373 1.00 41.47 87 SER A CA 1
ATOM 627 C C . SER A 1 87 ? -17.989 -11.835 -0.915 1.00 41.47 87 SER A C 1
ATOM 629 O O . SER A 1 87 ? -16.975 -11.127 -0.989 1.00 41.47 87 SER A O 1
ATOM 631 N N . GLY A 1 88 ? -19.136 -11.376 -0.409 1.00 39.09 88 GLY A N 1
ATOM 632 C CA . GLY A 1 88 ? -19.234 -10.121 0.336 1.00 39.09 88 GLY A CA 1
ATOM 633 C C . GLY A 1 88 ? -18.247 -10.077 1.517 1.00 39.09 88 GLY A C 1
ATOM 634 O O . GLY A 1 88 ? -17.556 -11.062 1.790 1.00 39.09 88 GLY A O 1
ATOM 635 N N . PRO A 1 89 ? -18.132 -8.942 2.229 1.00 42.66 89 PRO A N 1
ATOM 636 C CA . PRO A 1 89 ? -17.251 -8.863 3.391 1.00 42.66 89 PRO A CA 1
ATOM 637 C C . PRO A 1 89 ? -17.628 -9.935 4.395 1.00 42.66 89 PRO A C 1
ATOM 639 O O . PRO A 1 89 ? -18.732 -9.922 4.936 1.00 42.66 89 PRO A O 1
ATOM 642 N N . THR A 1 90 ? -16.697 -10.854 4.650 1.00 50.03 90 THR A N 1
ATOM 643 C CA . THR A 1 90 ? -16.732 -11.622 5.886 1.00 50.03 90 THR A CA 1
ATOM 644 C C . THR A 1 90 ? -16.644 -10.616 7.031 1.00 50.03 90 THR A C 1
ATOM 646 O O . THR A 1 90 ? -15.977 -9.584 6.913 1.00 50.03 90 THR A O 1
ATOM 649 N N . ALA A 1 91 ? -17.345 -10.879 8.133 1.00 52.94 91 ALA A N 1
ATOM 650 C CA . ALA A 1 91 ? -17.403 -9.976 9.287 1.00 52.94 91 ALA A CA 1
ATOM 651 C C . ALA A 1 91 ? -16.013 -9.610 9.870 1.00 52.94 91 ALA A C 1
ATOM 653 O O . ALA A 1 91 ? -15.908 -8.639 10.612 1.00 52.94 91 ALA A O 1
ATOM 654 N N . ASP A 1 92 ? -14.965 -10.342 9.473 1.00 68.19 92 ASP A N 1
ATOM 655 C CA . ASP A 1 92 ? -13.566 -10.211 9.896 1.00 68.19 92 ASP A CA 1
ATOM 656 C C . ASP A 1 92 ? -12.692 -9.280 9.038 1.00 68.19 92 ASP A C 1
ATOM 658 O O . ASP A 1 92 ? -11.483 -9.170 9.274 1.00 68.19 92 ASP A O 1
ATOM 662 N N . GLU A 1 93 ? -13.236 -8.643 8.001 1.00 83.31 93 GLU A N 1
ATOM 663 C CA . GLU A 1 93 ? -12.443 -7.744 7.165 1.00 83.31 93 GLU A CA 1
ATOM 664 C C . GLU A 1 93 ? -12.347 -6.323 7.751 1.00 83.31 93 GLU A C 1
ATOM 666 O O . GLU A 1 93 ? -13.381 -5.683 7.973 1.00 83.31 93 GLU A O 1
ATOM 671 N N . PRO A 1 94 ? -11.127 -5.768 7.919 1.00 92.38 94 PRO A N 1
ATOM 672 C CA . PRO A 1 94 ? -10.982 -4.398 8.379 1.00 92.38 94 PRO A CA 1
ATOM 673 C C . PRO A 1 94 ? -11.634 -3.400 7.426 1.00 92.38 94 PRO A C 1
ATOM 675 O O . PRO A 1 94 ? -11.343 -3.364 6.225 1.00 92.38 94 PRO A O 1
ATOM 678 N N . ARG A 1 95 ? -12.481 -2.529 7.978 1.00 92.31 95 ARG A N 1
ATOM 679 C CA . ARG A 1 95 ? -13.082 -1.419 7.221 1.00 92.31 95 ARG A CA 1
ATOM 680 C C . ARG A 1 95 ? -12.119 -0.258 7.054 1.00 92.31 95 ARG A C 1
ATOM 682 O O . ARG A 1 95 ? -12.215 0.488 6.082 1.00 92.31 95 ARG A O 1
ATOM 689 N N . VAL A 1 96 ? -11.191 -0.106 7.993 1.00 96.31 96 VAL A N 1
ATOM 690 C CA . VAL A 1 96 ? -10.141 0.908 7.955 1.00 96.31 96 VAL A CA 1
ATOM 691 C C . VAL A 1 96 ? -8.796 0.210 8.018 1.00 96.31 96 VAL A C 1
ATOM 693 O O . VAL A 1 96 ? -8.567 -0.624 8.889 1.00 96.31 96 VAL A O 1
ATOM 696 N N . ILE A 1 97 ? -7.899 0.562 7.105 1.00 98.12 97 ILE A N 1
ATOM 697 C CA . ILE A 1 97 ? -6.525 0.071 7.082 1.00 98.12 97 ILE A CA 1
ATOM 698 C C . ILE A 1 97 ? -5.591 1.274 7.168 1.00 98.12 97 ILE A C 1
ATOM 700 O O . ILE A 1 97 ? -5.589 2.134 6.288 1.00 98.12 97 ILE A O 1
ATOM 704 N N . LEU A 1 98 ? -4.795 1.355 8.230 1.00 98.56 98 LEU A N 1
ATOM 705 C CA . LEU A 1 98 ? -3.814 2.425 8.397 1.00 98.56 98 LEU A CA 1
ATOM 706 C C . LEU A 1 98 ? -2.536 2.076 7.637 1.00 98.56 98 LEU A C 1
ATOM 708 O O . LEU A 1 98 ? -1.960 1.010 7.843 1.00 98.56 98 LEU A O 1
ATOM 712 N N . TRP A 1 99 ? -2.081 2.974 6.767 1.00 98.50 99 TRP A N 1
ATOM 713 C CA . TRP A 1 99 ? -0.861 2.780 5.987 1.00 98.50 99 TRP A CA 1
ATOM 714 C C . TRP A 1 99 ? 0.370 3.233 6.791 1.00 98.50 99 TRP A C 1
ATOM 716 O O . TRP A 1 99 ? 0.351 4.288 7.424 1.00 98.50 99 TRP A O 1
ATOM 726 N N . VAL A 1 100 ? 1.460 2.466 6.780 1.00 98.06 100 VAL A N 1
ATOM 727 C CA . VAL A 1 100 ? 2.646 2.682 7.623 1.00 98.06 100 VAL A CA 1
ATOM 728 C C . VAL A 1 100 ? 3.932 2.634 6.789 1.00 98.06 100 VAL A C 1
ATOM 730 O O . VAL A 1 100 ? 4.401 1.570 6.380 1.00 98.06 100 VAL A O 1
ATOM 733 N N . TRP A 1 101 ? 4.546 3.810 6.594 1.00 94.50 101 TRP A N 1
ATOM 734 C CA . TRP A 1 101 ? 5.879 3.970 5.981 1.00 94.50 101 TRP A CA 1
ATOM 735 C C . TRP A 1 101 ? 6.991 3.526 6.937 1.00 94.50 101 TRP A C 1
ATOM 737 O O . TRP A 1 101 ? 6.763 2.869 7.955 1.00 94.50 101 TRP A O 1
ATOM 747 N N . HIS A 1 102 ? 8.233 3.865 6.605 1.00 90.38 102 HIS A N 1
ATOM 748 C CA . HIS A 1 102 ? 9.391 3.658 7.467 1.00 90.38 102 HIS A CA 1
ATOM 749 C C . HIS A 1 102 ? 9.273 4.369 8.828 1.00 90.38 102 HIS A C 1
ATOM 751 O O . HIS A 1 102 ? 8.482 5.296 9.018 1.00 90.38 102 HIS A O 1
ATOM 757 N N . GLY A 1 103 ? 10.146 3.975 9.757 1.00 92.00 103 GLY A N 1
ATOM 758 C CA . GLY A 1 103 ? 10.236 4.542 11.099 1.00 92.00 103 GLY A CA 1
ATOM 759 C C . GLY A 1 103 ? 9.534 3.691 12.148 1.00 92.00 103 GLY A C 1
ATOM 760 O O . GLY A 1 103 ? 8.530 3.041 11.857 1.00 92.00 103 GLY A O 1
ATOM 761 N N . GLU A 1 104 ? 10.098 3.703 13.353 1.00 95.50 104 GLU A N 1
ATOM 762 C CA . GLU A 1 104 ? 9.603 2.955 14.509 1.00 95.50 104 GLU A CA 1
ATOM 763 C C . GLU A 1 104 ? 8.259 3.504 14.971 1.00 95.50 104 GLU A C 1
ATOM 765 O O . GLU A 1 104 ? 8.119 4.715 15.156 1.00 95.50 104 GLU A O 1
ATOM 770 N N . GLN A 1 105 ? 7.262 2.626 15.086 1.00 96.69 105 GLN A N 1
ATOM 771 C CA . GLN A 1 105 ? 5.886 2.985 15.432 1.00 96.69 105 GLN A CA 1
ATOM 772 C C . GLN A 1 105 ? 5.263 1.864 16.266 1.00 96.69 105 GLN A C 1
ATOM 774 O O . GLN A 1 105 ? 5.335 0.696 15.884 1.00 96.69 105 GLN A O 1
ATOM 779 N N . ASP A 1 106 ? 4.656 2.217 17.397 1.00 97.44 106 ASP A N 1
ATOM 780 C CA . ASP A 1 106 ? 3.876 1.301 18.233 1.00 97.44 106 ASP A CA 1
ATOM 781 C C . ASP A 1 106 ? 2.391 1.598 18.046 1.00 97.44 106 ASP A C 1
ATOM 783 O O . ASP A 1 106 ? 1.914 2.675 18.414 1.00 97.44 106 ASP A O 1
ATOM 787 N N . LEU A 1 107 ? 1.683 0.651 17.435 1.00 97.56 107 LEU A N 1
ATOM 788 C CA . LEU A 1 107 ? 0.253 0.727 17.154 1.00 97.56 107 LEU A CA 1
ATOM 789 C C . LEU A 1 107 ? -0.511 -0.419 17.834 1.00 97.56 107 LEU A C 1
ATOM 791 O O . LEU A 1 107 ? -1.571 -0.819 17.362 1.00 97.56 107 LEU A O 1
ATOM 795 N N . ARG A 1 108 ? 0.005 -0.957 18.944 1.00 96.94 108 ARG A N 1
ATOM 796 C CA . ARG A 1 108 ? -0.756 -1.885 19.793 1.00 96.94 108 ARG A CA 1
ATOM 797 C C . ARG A 1 108 ? -2.008 -1.218 20.366 1.00 96.94 108 ARG A C 1
ATOM 799 O O . ARG A 1 108 ? -2.050 -0.007 20.586 1.00 96.94 108 ARG A O 1
ATOM 806 N N . GLY A 1 109 ? -3.040 -2.006 20.629 1.00 94.44 109 GLY A N 1
ATOM 807 C CA . GLY A 1 109 ? -4.360 -1.586 21.094 1.00 94.44 109 GLY A CA 1
ATOM 808 C C . GLY A 1 109 ? -5.151 -0.739 20.100 1.00 94.44 109 GLY A C 1
ATOM 809 O O . GLY A 1 109 ? -5.934 0.117 20.523 1.00 94.44 109 GLY A O 1
ATOM 810 N N . LEU A 1 110 ? -4.931 -0.935 18.797 1.00 95.44 110 LEU A N 1
ATOM 811 C CA . LEU A 1 110 ? -5.880 -0.481 17.782 1.00 95.44 110 LEU A CA 1
ATOM 812 C C . LEU A 1 110 ? -7.216 -1.237 17.937 1.00 95.44 110 LEU A C 1
ATOM 814 O O . LEU A 1 110 ? -7.228 -2.369 18.419 1.00 95.44 110 LEU A O 1
ATOM 818 N N . PRO A 1 111 ? -8.354 -0.637 17.543 1.00 92.31 111 PRO A N 1
ATOM 819 C CA . PRO A 1 111 ? -9.626 -1.356 17.483 1.00 92.31 111 PRO A CA 1
ATOM 820 C C . PRO A 1 111 ? -9.535 -2.613 16.601 1.00 92.31 111 PRO A C 1
ATOM 822 O O . PRO A 1 111 ? -8.822 -2.614 15.600 1.00 92.31 111 PRO A O 1
ATOM 825 N N . SER A 1 112 ? -10.281 -3.666 16.940 1.00 89.00 112 SER A N 1
ATOM 826 C CA . SER A 1 112 ? -10.212 -4.963 16.245 1.00 89.00 112 SER A CA 1
ATOM 827 C C . SER A 1 112 ? -10.687 -4.926 14.786 1.00 89.00 112 SER A C 1
ATOM 829 O O . SER A 1 112 ? -10.309 -5.789 13.999 1.00 89.00 112 SER A O 1
ATOM 831 N N . ASP A 1 113 ? -11.480 -3.923 14.403 1.00 89.12 113 ASP A N 1
ATOM 832 C CA . ASP A 1 113 ? -11.951 -3.690 13.033 1.00 89.12 113 ASP A CA 1
ATOM 833 C C . ASP A 1 113 ? -10.979 -2.847 12.181 1.00 89.12 113 ASP A C 1
ATOM 835 O O . ASP A 1 113 ? -11.309 -2.447 11.056 1.00 89.12 113 ASP A O 1
ATOM 839 N N . VAL A 1 114 ? -9.775 -2.582 12.704 1.00 95.81 114 VAL A N 1
ATOM 840 C CA . VAL A 1 114 ? -8.731 -1.774 12.065 1.00 95.81 114 VAL A CA 1
ATOM 841 C C . VAL A 1 114 ? -7.542 -2.650 11.691 1.00 95.81 114 VAL A C 1
ATOM 843 O O . VAL A 1 114 ? -6.956 -3.344 12.517 1.00 95.81 114 VAL A O 1
ATOM 846 N N . GLY A 1 115 ? -7.165 -2.585 10.419 1.00 97.38 115 GLY A N 1
ATOM 847 C CA . GLY A 1 115 ? -5.992 -3.256 9.880 1.00 97.38 115 GLY A CA 1
ATOM 848 C C . GLY A 1 115 ? -4.812 -2.305 9.726 1.00 97.38 115 GLY A C 1
ATOM 849 O O . GLY A 1 115 ? -4.949 -1.080 9.790 1.00 97.38 115 GLY A O 1
ATOM 850 N N . VAL A 1 116 ? -3.643 -2.876 9.455 1.00 98.50 116 VAL A N 1
ATOM 851 C CA . VAL A 1 116 ? -2.420 -2.117 9.177 1.00 98.50 116 VAL A CA 1
ATOM 852 C C . VAL A 1 116 ? -1.798 -2.586 7.868 1.00 98.50 116 VAL A C 1
ATOM 854 O O . VAL A 1 116 ? -1.445 -3.754 7.726 1.00 98.50 116 VAL A O 1
ATOM 857 N N . ALA A 1 117 ? -1.633 -1.665 6.919 1.00 98.69 117 ALA A N 1
ATOM 858 C CA . ALA A 1 117 ? -0.796 -1.860 5.743 1.00 98.69 117 ALA A CA 1
ATOM 859 C C . ALA A 1 117 ? 0.588 -1.288 6.029 1.00 98.69 117 ALA A C 1
ATOM 861 O O . ALA A 1 117 ? 0.707 -0.106 6.329 1.00 98.69 117 ALA A O 1
ATOM 862 N N . TYR A 1 118 ? 1.638 -2.097 5.957 1.00 98.62 118 TYR A N 1
ATOM 863 C CA . TYR A 1 118 ? 2.989 -1.652 6.294 1.00 98.62 118 TYR A CA 1
ATOM 864 C C . TYR A 1 118 ? 3.967 -1.955 5.174 1.00 98.62 118 TYR A C 1
ATOM 866 O O . TYR A 1 118 ? 3.915 -3.014 4.552 1.00 98.62 118 TYR A O 1
ATOM 874 N N . LEU A 1 119 ? 4.904 -1.035 4.950 1.00 98.44 119 LEU A N 1
ATOM 875 C CA . LEU A 1 119 ? 6.013 -1.268 4.037 1.00 98.44 119 LEU A CA 1
ATOM 876 C C . LEU A 1 119 ? 6.895 -2.397 4.574 1.00 98.44 119 LEU A C 1
ATOM 878 O O . LEU A 1 119 ? 7.679 -2.179 5.501 1.00 98.44 119 LEU A O 1
ATOM 882 N N . ALA A 1 120 ? 6.749 -3.586 3.995 1.00 98.44 120 ALA A N 1
ATOM 883 C CA . ALA A 1 120 ? 7.465 -4.795 4.374 1.00 98.44 120 ALA A CA 1
ATOM 884 C C . ALA A 1 120 ? 8.779 -4.922 3.601 1.00 98.44 120 ALA A C 1
ATOM 886 O O . ALA A 1 120 ? 9.807 -5.277 4.185 1.00 98.44 120 ALA A O 1
ATOM 887 N N . ARG A 1 121 ? 8.760 -4.633 2.293 1.00 98.44 121 ARG A N 1
ATOM 888 C CA . ARG A 1 121 ? 9.919 -4.739 1.394 1.00 98.44 121 ARG A CA 1
ATOM 889 C C . ARG A 1 121 ? 9.948 -3.577 0.398 1.00 98.44 121 ARG A C 1
ATOM 891 O O . ARG A 1 121 ? 8.903 -3.117 -0.048 1.00 98.44 121 ARG A O 1
ATOM 898 N N . THR A 1 122 ? 11.146 -3.173 -0.010 1.00 98.50 122 THR A N 1
ATOM 899 C CA . THR A 1 122 ? 11.385 -2.285 -1.155 1.00 98.50 122 THR A CA 1
ATOM 900 C C . THR A 1 122 ? 12.244 -3.019 -2.176 1.00 98.50 122 THR A C 1
ATOM 902 O O . THR A 1 122 ? 13.307 -3.529 -1.822 1.00 98.50 122 THR A O 1
ATOM 905 N N . VAL A 1 123 ? 11.802 -3.082 -3.428 1.00 98.69 123 VAL A N 1
ATOM 906 C CA . VAL A 1 123 ? 12.557 -3.652 -4.550 1.00 98.69 123 VAL A CA 1
ATOM 907 C C . VAL A 1 123 ? 12.937 -2.528 -5.499 1.00 98.69 123 VAL A C 1
ATOM 909 O O . VAL A 1 123 ? 12.063 -1.882 -6.067 1.00 98.69 123 VAL A O 1
ATOM 912 N N . THR A 1 124 ? 14.234 -2.310 -5.700 1.00 98.38 124 THR A N 1
ATOM 913 C CA . THR A 1 124 ? 14.747 -1.250 -6.571 1.00 98.38 124 THR A CA 1
ATOM 914 C C . THR A 1 124 ? 15.553 -1.849 -7.718 1.00 98.38 124 THR A C 1
ATOM 916 O O . THR A 1 124 ? 16.572 -2.501 -7.488 1.00 98.38 124 THR A O 1
ATOM 919 N N . ALA A 1 125 ? 15.138 -1.567 -8.953 1.00 97.94 125 ALA A N 1
ATOM 920 C CA . ALA A 1 125 ? 15.867 -1.912 -10.170 1.00 97.94 125 ALA A CA 1
ATOM 921 C C . ALA A 1 125 ? 16.476 -0.660 -10.815 1.00 97.94 125 ALA A C 1
ATOM 923 O O . ALA A 1 125 ? 15.841 0.397 -10.901 1.00 97.94 125 ALA A O 1
ATOM 924 N N . ARG A 1 126 ? 17.729 -0.774 -11.263 1.00 95.94 126 ARG A N 1
ATOM 925 C CA . ARG A 1 126 ? 18.509 0.298 -11.899 1.00 95.94 126 ARG A CA 1
ATOM 926 C C . ARG A 1 126 ? 19.270 -0.270 -13.089 1.00 95.94 126 ARG A C 1
ATOM 928 O O . ARG A 1 126 ? 19.737 -1.402 -13.040 1.00 95.94 126 ARG A O 1
ATOM 935 N N . LEU A 1 127 ? 19.409 0.521 -14.148 1.00 94.44 127 LEU A N 1
ATOM 936 C CA . LEU A 1 127 ? 20.200 0.120 -15.305 1.00 94.44 127 LEU A CA 1
ATOM 937 C C . LEU A 1 127 ? 21.672 -0.061 -14.903 1.00 94.44 127 LEU A C 1
ATOM 939 O O . LEU A 1 127 ? 22.238 0.811 -14.245 1.00 94.44 127 LEU A O 1
ATOM 943 N N . GLY A 1 128 ? 22.277 -1.180 -15.305 1.00 92.44 128 GLY A N 1
ATOM 944 C CA . GLY A 1 128 ? 23.695 -1.463 -15.059 1.00 92.44 128 GLY A CA 1
ATOM 945 C C . GLY A 1 128 ? 24.051 -1.793 -13.606 1.00 92.44 128 GLY A C 1
ATOM 946 O O . GLY A 1 128 ? 25.231 -1.837 -13.277 1.00 92.44 128 GLY A O 1
ATOM 947 N N . ALA A 1 129 ? 23.063 -2.025 -12.736 1.00 93.62 129 ALA A N 1
ATOM 948 C CA . ALA A 1 129 ? 23.291 -2.439 -11.357 1.00 93.62 129 ALA A CA 1
ATOM 949 C C . ALA A 1 129 ? 22.393 -3.628 -10.986 1.00 93.62 129 ALA A C 1
ATOM 951 O O . ALA A 1 129 ? 21.306 -3.773 -11.551 1.00 93.62 129 ALA A O 1
ATOM 952 N N . PRO A 1 130 ? 22.807 -4.466 -10.020 1.00 95.56 130 PRO A N 1
ATOM 953 C CA . PRO A 1 130 ? 21.946 -5.514 -9.494 1.00 95.56 130 PRO A CA 1
ATOM 954 C C . PRO A 1 130 ? 20.649 -4.937 -8.921 1.00 95.56 130 PRO A C 1
ATOM 956 O O . PRO A 1 130 ? 20.655 -3.887 -8.272 1.00 95.56 130 PRO A O 1
ATOM 959 N N . THR A 1 131 ? 19.542 -5.650 -9.121 1.00 97.75 131 THR A N 1
ATOM 960 C CA . THR A 1 131 ? 18.286 -5.357 -8.429 1.00 97.75 131 THR A CA 1
ATOM 961 C C . THR A 1 131 ? 18.467 -5.611 -6.933 1.00 97.75 131 THR A C 1
ATOM 963 O O . THR A 1 131 ? 18.984 -6.649 -6.519 1.00 97.75 131 THR A O 1
ATOM 966 N N . ILE A 1 132 ? 18.039 -4.659 -6.104 1.00 97.56 132 ILE A N 1
ATOM 967 C CA . ILE A 1 132 ? 18.194 -4.721 -4.648 1.00 97.56 132 ILE A CA 1
ATOM 968 C C . ILE A 1 132 ? 16.822 -4.907 -4.008 1.00 97.56 132 ILE A C 1
ATOM 970 O O . ILE A 1 132 ? 15.889 -4.167 -4.308 1.00 97.56 132 ILE A O 1
ATOM 974 N N . THR A 1 133 ? 16.721 -5.859 -3.081 1.00 98.44 133 THR A N 1
ATOM 975 C CA . THR A 1 133 ? 15.565 -6.014 -2.191 1.00 98.44 133 THR A CA 1
ATOM 976 C C . THR A 1 133 ? 15.979 -5.624 -0.780 1.00 98.44 133 THR A C 1
ATOM 978 O O . THR A 1 133 ? 16.903 -6.207 -0.218 1.00 98.44 133 THR A O 1
ATOM 981 N N . MET A 1 134 ? 15.288 -4.654 -0.192 1.00 97.81 134 MET A N 1
ATOM 982 C CA . MET A 1 134 ? 15.536 -4.191 1.167 1.00 97.81 134 MET A CA 1
ATOM 983 C C . MET A 1 134 ? 14.321 -4.484 2.050 1.00 97.81 134 MET A C 1
ATOM 985 O O . MET A 1 134 ? 13.216 -4.055 1.712 1.00 97.81 134 MET A O 1
ATOM 989 N N . PRO A 1 135 ? 14.485 -5.193 3.180 1.00 97.31 135 PRO A N 1
ATOM 990 C CA . PRO A 1 135 ? 13.410 -5.343 4.141 1.00 97.31 135 PRO A CA 1
ATOM 991 C C . PRO A 1 135 ? 13.177 -4.067 4.937 1.00 97.31 135 PRO A C 1
ATOM 993 O O . PRO A 1 135 ? 14.049 -3.198 5.036 1.00 97.31 135 PRO A O 1
ATOM 996 N N . ARG A 1 136 ? 11.994 -3.973 5.543 1.00 95.56 136 ARG A N 1
ATOM 997 C CA . ARG A 1 136 ? 11.716 -2.989 6.583 1.00 95.56 136 ARG A CA 1
ATOM 998 C C . ARG A 1 136 ? 12.795 -3.079 7.667 1.00 95.56 136 ARG A C 1
ATOM 1000 O O . ARG A 1 136 ? 13.016 -4.141 8.233 1.00 95.56 136 ARG A O 1
ATOM 1007 N N . ARG A 1 137 ? 13.453 -1.953 7.958 1.00 91.75 137 ARG A N 1
ATOM 1008 C CA . ARG A 1 137 ? 14.524 -1.861 8.972 1.00 91.75 137 ARG A CA 1
ATOM 1009 C C . ARG A 1 137 ? 14.084 -1.262 10.306 1.00 91.75 137 ARG A C 1
ATOM 1011 O O . ARG A 1 137 ? 14.862 -1.248 11.246 1.00 91.75 137 ARG A O 1
ATOM 1018 N N . SER A 1 138 ? 12.876 -0.713 10.373 1.00 93.75 138 SER A N 1
ATOM 1019 C CA . SER A 1 138 ? 12.353 -0.069 11.580 1.00 93.75 138 SER A CA 1
ATOM 1020 C C . SER A 1 138 ? 11.332 -0.966 12.259 1.00 93.75 138 SER A C 1
ATOM 1022 O O . SER A 1 138 ? 10.507 -1.572 11.572 1.00 93.75 138 SER A O 1
ATOM 1024 N N . ALA A 1 139 ? 11.335 -0.991 13.589 1.00 94.75 139 ALA A N 1
ATOM 1025 C CA . ALA A 1 139 ? 10.346 -1.732 14.354 1.00 94.75 139 ALA A CA 1
ATOM 1026 C C . ALA A 1 139 ? 8.908 -1.272 14.039 1.00 94.75 139 ALA A C 1
ATOM 1028 O O . ALA A 1 139 ? 8.649 -0.129 13.642 1.00 94.75 139 ALA A O 1
ATOM 1029 N N . LEU A 1 140 ? 7.965 -2.196 14.157 1.00 97.12 140 LEU A N 1
ATOM 1030 C CA . LEU A 1 140 ? 6.535 -1.929 14.110 1.00 97.12 140 LEU A CA 1
ATOM 1031 C C . LEU A 1 140 ? 5.884 -2.875 15.111 1.00 97.12 140 LEU A C 1
ATOM 1033 O O . LEU A 1 140 ? 5.936 -4.088 14.919 1.00 97.12 140 LEU A O 1
ATOM 1037 N N . TRP A 1 141 ? 5.317 -2.327 16.179 1.00 97.56 141 TRP A N 1
ATOM 1038 C CA . TRP A 1 141 ? 4.644 -3.124 17.201 1.00 97.56 141 TRP A CA 1
ATOM 1039 C C . TRP A 1 141 ? 3.141 -3.088 16.954 1.00 97.56 141 TRP A C 1
ATOM 1041 O O . TRP A 1 141 ? 2.548 -2.012 16.890 1.00 97.56 141 TRP A O 1
ATOM 1051 N N . LEU A 1 142 ? 2.549 -4.268 16.794 1.00 97.31 142 LEU A N 1
ATOM 1052 C CA . LEU A 1 142 ? 1.123 -4.492 16.568 1.00 97.31 142 LEU A CA 1
ATOM 1053 C C . LEU A 1 142 ? 0.640 -5.563 17.537 1.00 97.31 142 LEU A C 1
ATOM 1055 O O . LEU A 1 142 ? 1.442 -6.382 17.993 1.00 97.31 142 LEU A O 1
ATOM 1059 N N . ASP A 1 143 ? -0.660 -5.584 17.813 1.00 96.25 143 ASP A N 1
ATOM 1060 C CA . ASP A 1 143 ? -1.231 -6.727 18.519 1.00 96.25 143 ASP A CA 1
ATOM 1061 C C . ASP A 1 143 ? -1.178 -7.974 17.611 1.00 96.25 143 ASP A C 1
ATOM 1063 O O . ASP A 1 143 ? -1.182 -7.840 16.374 1.00 96.25 143 ASP A O 1
ATOM 1067 N N . PRO A 1 144 ? -1.122 -9.191 18.185 1.00 93.69 144 PRO A N 1
ATOM 1068 C CA . PRO A 1 144 ? -1.093 -10.431 17.406 1.00 93.69 144 PRO A CA 1
ATOM 1069 C C . PRO A 1 144 ? -2.270 -10.545 16.428 1.00 93.69 144 PRO A C 1
ATOM 1071 O O . PRO A 1 144 ? -2.077 -10.893 15.265 1.00 93.69 144 PRO A O 1
ATOM 1074 N N . ASP A 1 145 ? -3.462 -10.129 16.863 1.00 92.38 145 ASP A N 1
ATOM 1075 C CA . ASP A 1 145 ? -4.703 -10.257 16.091 1.00 92.38 145 ASP A CA 1
ATOM 1076 C C . ASP A 1 145 ? -4.931 -9.126 15.076 1.00 92.38 145 ASP A C 1
ATOM 1078 O O . ASP A 1 145 ? -5.896 -9.163 14.308 1.00 92.38 145 ASP A O 1
ATOM 1082 N N . THR A 1 146 ? -4.055 -8.112 15.035 1.00 95.81 146 THR A N 1
ATOM 1083 C CA . THR A 1 146 ? -4.167 -7.028 14.047 1.00 95.81 146 THR A CA 1
ATOM 1084 C C . THR A 1 146 ? -4.023 -7.605 12.644 1.00 95.81 146 THR A C 1
ATOM 1086 O O . THR A 1 146 ? -2.966 -8.130 12.296 1.00 95.81 146 THR A O 1
ATOM 1089 N N . ALA A 1 147 ? -5.053 -7.462 11.808 1.00 96.25 147 ALA A N 1
ATOM 1090 C CA . ALA A 1 147 ? -4.999 -7.877 10.411 1.00 96.25 147 ALA A CA 1
ATOM 1091 C C . ALA A 1 147 ? -3.970 -7.040 9.634 1.00 96.25 147 ALA A C 1
ATOM 1093 O O . ALA A 1 147 ? -4.042 -5.806 9.616 1.00 96.25 147 ALA A O 1
ATOM 1094 N N . ARG A 1 148 ? -3.021 -7.707 8.965 1.00 98.06 148 ARG A N 1
ATOM 1095 C CA . ARG A 1 148 ? -1.892 -7.032 8.314 1.00 98.06 148 ARG A CA 1
ATOM 1096 C C . ARG A 1 148 ? -1.937 -7.172 6.799 1.00 98.06 148 ARG A C 1
ATOM 1098 O O . ARG A 1 148 ? -2.211 -8.247 6.264 1.00 98.06 148 ARG A O 1
ATOM 1105 N N . THR A 1 149 ? -1.630 -6.071 6.123 1.00 98.69 149 THR A N 1
ATOM 1106 C CA . THR A 1 149 ? -1.319 -6.024 4.694 1.00 98.69 149 THR A CA 1
ATOM 1107 C C . THR A 1 149 ? 0.175 -5.759 4.536 1.00 98.69 149 THR A C 1
ATOM 1109 O O . THR A 1 149 ? 0.657 -4.684 4.899 1.00 98.69 149 THR A O 1
ATOM 1112 N N . ALA A 1 150 ? 0.923 -6.729 4.021 1.00 98.69 150 ALA A N 1
ATOM 1113 C CA . ALA A 1 150 ? 2.349 -6.561 3.785 1.00 98.69 150 ALA A CA 1
ATOM 1114 C C . ALA A 1 150 ? 2.577 -5.904 2.420 1.00 98.69 150 ALA A C 1
ATOM 1116 O O . ALA A 1 150 ? 2.213 -6.457 1.382 1.00 98.69 150 ALA A O 1
ATOM 1117 N N . VAL A 1 151 ? 3.172 -4.711 2.416 1.00 98.88 151 VAL A N 1
ATOM 1118 C CA . VAL A 1 151 ? 3.378 -3.922 1.198 1.00 98.88 151 VAL A CA 1
ATOM 1119 C C . VAL A 1 151 ? 4.782 -4.156 0.641 1.00 98.88 151 VAL A C 1
ATOM 1121 O O . VAL A 1 151 ? 5.783 -3.999 1.350 1.00 98.88 151 VAL A O 1
ATOM 1124 N N . VAL A 1 152 ? 4.860 -4.490 -0.645 1.00 98.88 152 VAL A N 1
ATOM 1125 C CA . VAL A 1 152 ? 6.100 -4.514 -1.426 1.00 98.88 152 VAL A CA 1
ATOM 1126 C C . VAL A 1 152 ? 6.114 -3.291 -2.334 1.00 98.88 152 VAL A C 1
ATOM 1128 O O . VAL A 1 152 ? 5.369 -3.229 -3.310 1.00 98.88 152 VAL A O 1
ATOM 1131 N N . HIS A 1 153 ? 6.969 -2.322 -2.015 1.00 98.69 153 HIS A N 1
ATOM 1132 C CA . HIS A 1 153 ? 7.166 -1.138 -2.845 1.00 98.69 153 HIS A CA 1
ATOM 1133 C C . HIS A 1 153 ? 8.157 -1.435 -3.970 1.00 98.69 153 HIS A C 1
ATOM 1135 O O . HIS A 1 153 ? 9.248 -1.954 -3.712 1.00 98.69 153 HIS A O 1
ATOM 1141 N N . VAL A 1 154 ? 7.799 -1.100 -5.206 1.00 98.69 154 VAL A N 1
ATOM 1142 C CA . VAL A 1 154 ? 8.620 -1.357 -6.393 1.00 98.69 154 VAL A CA 1
ATOM 1143 C C . VAL A 1 154 ? 9.091 -0.042 -6.998 1.00 98.69 154 VAL A C 1
ATOM 1145 O O . VAL A 1 154 ? 8.303 0.815 -7.382 1.00 98.69 154 VAL A O 1
ATOM 1148 N N . GLU A 1 155 ? 10.403 0.085 -7.156 1.00 98.12 155 GLU A N 1
ATOM 1149 C CA . GLU A 1 155 ? 11.048 1.221 -7.798 1.00 98.12 155 GLU A CA 1
ATOM 1150 C C . GLU A 1 155 ? 11.815 0.767 -9.041 1.00 98.12 155 GLU A C 1
ATOM 1152 O O . GLU A 1 155 ? 12.955 0.299 -8.960 1.00 98.12 155 GLU A O 1
ATOM 1157 N N . VAL A 1 156 ? 11.230 0.965 -10.220 1.00 97.38 156 VAL A N 1
ATOM 1158 C CA . VAL A 1 156 ? 11.951 0.797 -11.489 1.00 97.38 156 VAL A CA 1
ATOM 1159 C C . VAL A 1 156 ? 12.514 2.153 -11.909 1.00 97.38 156 VAL A C 1
ATOM 1161 O O . VAL A 1 156 ? 11.786 3.039 -12.357 1.00 97.38 156 VAL A O 1
ATOM 1164 N N . ARG A 1 157 ? 13.822 2.357 -11.715 1.00 94.75 157 ARG A N 1
ATOM 1165 C CA . ARG A 1 157 ? 14.492 3.622 -12.061 1.00 94.75 157 ARG A CA 1
ATOM 1166 C C . ARG A 1 157 ? 14.682 3.738 -13.578 1.00 94.75 157 ARG A C 1
ATOM 1168 O O . ARG A 1 157 ? 14.661 2.746 -14.303 1.00 94.75 157 ARG A O 1
ATOM 1175 N N . ARG A 1 158 ? 14.881 4.969 -14.064 1.00 87.56 158 ARG A N 1
ATOM 1176 C CA . ARG A 1 158 ? 15.003 5.274 -15.501 1.00 87.56 158 ARG A CA 1
ATOM 1177 C C . ARG A 1 158 ? 16.022 4.349 -16.182 1.00 87.56 158 ARG A C 1
ATOM 1179 O O . ARG A 1 158 ? 17.155 4.235 -15.727 1.00 87.56 158 ARG A O 1
ATOM 1186 N N . GLY A 1 159 ? 15.599 3.722 -17.279 1.00 88.12 159 GLY A N 1
ATOM 1187 C CA . GLY A 1 159 ? 16.416 2.800 -18.074 1.00 88.12 159 GLY A CA 1
ATOM 1188 C C . GLY A 1 159 ? 16.378 1.338 -17.615 1.00 88.12 159 GLY A C 1
ATOM 1189 O O . GLY A 1 159 ? 16.798 0.479 -18.380 1.00 88.12 159 GLY A O 1
ATOM 1190 N N . ALA A 1 160 ? 15.865 1.032 -16.419 1.00 94.44 160 ALA A N 1
ATOM 1191 C CA . ALA A 1 160 ? 15.593 -0.344 -16.007 1.00 94.44 160 ALA A CA 1
ATOM 1192 C C . ALA A 1 160 ? 14.238 -0.834 -16.548 1.00 94.44 160 ALA A C 1
ATOM 1194 O O . ALA A 1 160 ? 13.376 -0.039 -16.930 1.00 94.44 160 ALA A O 1
ATOM 1195 N N . THR A 1 161 ? 14.047 -2.152 -16.550 1.00 94.75 161 THR A N 1
ATOM 1196 C CA . THR A 1 161 ? 12.795 -2.807 -16.950 1.00 94.75 161 THR A CA 1
ATOM 1197 C C . THR A 1 161 ? 12.130 -3.463 -15.746 1.00 94.75 161 THR A C 1
ATOM 1199 O O . THR A 1 161 ? 12.801 -3.832 -14.779 1.00 94.75 161 THR A O 1
ATOM 1202 N N . LEU A 1 162 ? 10.809 -3.647 -15.804 1.00 96.19 162 LEU A N 1
ATOM 1203 C CA . LEU A 1 162 ? 10.108 -4.408 -14.771 1.00 96.19 162 LEU A CA 1
ATOM 1204 C C . LEU A 1 162 ? 10.533 -5.883 -14.778 1.00 96.19 162 LEU A C 1
ATOM 1206 O O . LEU A 1 162 ? 10.664 -6.480 -13.714 1.00 96.19 162 LEU A O 1
ATOM 1210 N N . ALA A 1 163 ? 10.843 -6.442 -15.952 1.00 92.94 163 ALA A N 1
ATOM 1211 C CA . ALA A 1 163 ? 11.392 -7.790 -16.078 1.00 92.94 163 ALA A CA 1
ATOM 1212 C C . ALA A 1 163 ? 12.667 -7.988 -15.232 1.00 92.94 163 ALA A C 1
ATOM 1214 O O . ALA A 1 163 ? 12.796 -9.003 -14.554 1.00 92.94 163 ALA A O 1
ATOM 1215 N N . ALA A 1 164 ? 13.562 -6.993 -15.174 1.00 91.88 164 ALA A N 1
ATOM 1216 C CA . ALA A 1 164 ? 14.762 -7.049 -14.331 1.00 91.88 164 ALA A CA 1
ATOM 1217 C C . ALA A 1 164 ? 14.456 -7.048 -12.816 1.00 91.88 164 ALA A C 1
ATOM 1219 O O . ALA A 1 164 ? 15.288 -7.465 -12.006 1.00 91.88 164 ALA A O 1
ATOM 1220 N N . ALA A 1 165 ? 13.273 -6.571 -12.419 1.00 96.44 165 ALA A N 1
ATOM 1221 C CA . ALA A 1 165 ? 12.812 -6.564 -11.033 1.00 96.44 165 ALA A CA 1
ATOM 1222 C C . ALA A 1 165 ? 11.930 -7.773 -10.675 1.00 96.44 165 ALA A C 1
ATOM 1224 O O . ALA A 1 165 ? 11.776 -8.067 -9.490 1.00 96.44 165 ALA A O 1
ATOM 1225 N N . ALA A 1 166 ? 11.353 -8.463 -11.664 1.00 97.31 166 ALA A N 1
ATOM 1226 C CA . ALA A 1 166 ? 10.247 -9.403 -11.485 1.00 97.31 166 ALA A CA 1
ATOM 1227 C C . ALA A 1 166 ? 10.539 -10.484 -10.435 1.00 97.31 166 ALA A C 1
ATOM 1229 O O . ALA A 1 166 ? 9.812 -10.612 -9.452 1.00 97.31 166 ALA A O 1
ATOM 1230 N N . ASP A 1 167 ? 11.659 -11.187 -10.579 1.00 97.88 167 ASP A N 1
ATOM 1231 C CA . ASP A 1 167 ? 12.079 -12.238 -9.650 1.00 97.88 167 ASP A CA 1
ATOM 1232 C C . ASP A 1 167 ? 12.274 -11.734 -8.214 1.00 97.88 167 ASP A C 1
ATOM 1234 O O . ASP A 1 167 ? 11.953 -12.426 -7.245 1.00 97.88 167 ASP A O 1
ATOM 1238 N N . HIS A 1 168 ? 12.784 -10.511 -8.060 1.00 98.50 168 HIS A N 1
ATOM 1239 C CA . HIS A 1 168 ? 12.945 -9.888 -6.751 1.00 98.50 168 HIS A CA 1
ATOM 1240 C C . HIS A 1 168 ? 11.602 -9.507 -6.134 1.00 98.50 168 HIS A C 1
ATOM 1242 O O . HIS A 1 168 ? 11.432 -9.690 -4.931 1.00 98.50 168 HIS A O 1
ATOM 1248 N N . VAL A 1 169 ? 10.653 -9.012 -6.933 1.00 98.69 169 VAL A N 1
ATOM 1249 C CA . VAL A 1 169 ? 9.295 -8.702 -6.463 1.00 98.69 169 VAL A CA 1
ATOM 1250 C C . VAL A 1 169 ? 8.576 -9.976 -6.032 1.00 98.69 169 VAL A C 1
ATOM 1252 O O . VAL A 1 169 ? 8.028 -10.008 -4.934 1.00 98.69 169 VAL A O 1
ATOM 1255 N N . LEU A 1 170 ? 8.648 -11.043 -6.831 1.00 98.56 170 LEU A N 1
ATOM 1256 C CA . LEU A 1 170 ? 8.028 -12.332 -6.516 1.00 98.56 170 LEU A CA 1
ATOM 1257 C C . LEU A 1 170 ? 8.562 -12.907 -5.201 1.00 98.56 170 LEU A C 1
ATOM 1259 O O . LEU A 1 170 ? 7.776 -13.208 -4.305 1.00 98.56 170 LEU A O 1
ATOM 1263 N N . ARG A 1 171 ? 9.890 -12.977 -5.036 1.00 98.50 171 ARG A N 1
ATOM 1264 C CA . ARG A 1 171 ? 10.506 -13.460 -3.787 1.00 98.50 171 ARG A CA 1
ATOM 1265 C C . ARG A 1 171 ? 10.200 -12.559 -2.592 1.00 98.50 171 ARG A C 1
ATOM 1267 O O . ARG A 1 171 ? 9.978 -13.059 -1.491 1.00 98.50 171 ARG A O 1
ATOM 1274 N N . ALA A 1 172 ? 10.200 -11.240 -2.785 1.00 98.62 172 ALA A N 1
ATOM 1275 C CA . ALA A 1 172 ? 9.890 -10.284 -1.725 1.00 98.62 172 ALA A CA 1
ATOM 1276 C C . ALA A 1 172 ? 8.445 -10.439 -1.233 1.00 98.62 172 ALA A C 1
ATOM 1278 O O . ALA A 1 172 ? 8.219 -10.487 -0.025 1.00 98.62 172 ALA A O 1
ATOM 1279 N N . ALA A 1 173 ? 7.496 -10.556 -2.159 1.00 98.56 173 ALA A N 1
ATOM 1280 C CA . ALA A 1 173 ? 6.080 -10.734 -1.870 1.00 98.56 173 ALA A CA 1
ATOM 1281 C C . ALA A 1 173 ? 5.793 -12.098 -1.228 1.00 98.56 173 ALA A C 1
ATOM 1283 O O . ALA A 1 173 ? 5.094 -12.168 -0.223 1.00 98.56 173 ALA A O 1
ATOM 1284 N N . GLU A 1 174 ? 6.401 -13.171 -1.736 1.00 98.00 174 GLU A N 1
ATOM 1285 C CA . GLU A 1 174 ? 6.293 -14.509 -1.149 1.00 98.00 174 GLU A CA 1
ATOM 1286 C C . GLU A 1 174 ? 6.882 -14.558 0.270 1.00 98.00 174 GLU A C 1
ATOM 1288 O O . GLU A 1 174 ? 6.265 -15.104 1.181 1.00 98.00 174 GLU A O 1
ATOM 1293 N N . SER A 1 175 ? 8.043 -13.937 0.505 1.00 98.06 175 SER A N 1
ATOM 1294 C CA . SER A 1 175 ? 8.605 -13.818 1.857 1.00 98.06 175 SER A CA 1
ATOM 1295 C C . SER A 1 175 ? 7.687 -13.025 2.787 1.00 98.06 175 SER A C 1
ATOM 1297 O O . SER A 1 175 ? 7.466 -13.459 3.913 1.00 98.06 175 SER A O 1
ATOM 1299 N N . ALA A 1 176 ? 7.151 -11.895 2.324 1.00 98.12 176 ALA A N 1
ATOM 1300 C CA . ALA A 1 176 ? 6.258 -11.054 3.114 1.00 98.12 176 ALA A CA 1
ATOM 1301 C C . ALA A 1 176 ? 4.935 -11.768 3.448 1.00 98.12 176 ALA A C 1
ATOM 1303 O O . ALA A 1 176 ? 4.421 -11.619 4.550 1.00 98.12 176 ALA A O 1
ATOM 1304 N N . SER A 1 177 ? 4.430 -12.608 2.537 1.00 98.12 177 SER A N 1
ATOM 1305 C CA . SER A 1 177 ? 3.210 -13.408 2.730 1.00 98.12 177 SER A CA 1
ATOM 1306 C C . SER A 1 177 ? 3.289 -14.386 3.907 1.00 98.12 177 SER A C 1
ATOM 1308 O O . SER A 1 177 ? 2.266 -14.802 4.441 1.00 98.12 177 SER A O 1
ATOM 1310 N N . ARG A 1 178 ? 4.503 -14.774 4.314 1.00 97.31 178 ARG A N 1
ATOM 1311 C CA . ARG A 1 178 ? 4.743 -15.727 5.407 1.00 97.31 178 ARG A CA 1
ATOM 1312 C C . ARG A 1 178 ? 4.892 -15.053 6.770 1.00 97.31 178 ARG A C 1
ATOM 1314 O O . ARG A 1 178 ? 5.055 -15.754 7.764 1.00 97.31 178 ARG A O 1
ATOM 1321 N N . GLU A 1 179 ? 4.893 -13.722 6.824 1.00 96.19 179 GLU A N 1
ATOM 1322 C CA . GLU A 1 179 ? 4.975 -13.000 8.092 1.00 96.19 179 GLU A CA 1
ATOM 1323 C C . GLU A 1 179 ? 3.672 -13.168 8.891 1.00 96.19 179 GLU A C 1
ATOM 1325 O O . GLU A 1 179 ? 2.570 -13.244 8.343 1.00 96.19 179 GLU A O 1
ATOM 1330 N N . GLU A 1 180 ? 3.798 -13.245 10.213 1.00 93.69 180 GLU A N 1
ATOM 1331 C CA . GLU A 1 180 ? 2.668 -13.479 11.109 1.00 93.69 180 GLU A CA 1
ATOM 1332 C C . GLU A 1 180 ? 1.603 -12.378 10.980 1.00 93.69 180 GLU A C 1
ATOM 1334 O O . GLU A 1 180 ? 1.916 -11.184 10.921 1.00 93.69 180 GLU A O 1
ATOM 1339 N N . GLY A 1 181 ? 0.331 -12.782 10.947 1.00 93.75 181 GLY A N 1
ATOM 1340 C CA . GLY A 1 181 ? -0.813 -11.872 10.843 1.00 93.75 181 GLY A CA 1
ATOM 1341 C C . GLY A 1 181 ? -1.052 -11.291 9.443 1.00 93.75 181 GLY A C 1
ATOM 1342 O O . GLY A 1 181 ? -2.030 -10.561 9.253 1.00 93.75 181 GLY A O 1
ATOM 1343 N N . VAL A 1 182 ? -0.207 -11.605 8.451 1.00 97.38 182 VAL A N 1
ATOM 1344 C CA . VAL A 1 182 ? -0.397 -11.155 7.065 1.00 97.38 182 VAL A CA 1
ATOM 1345 C C . VAL A 1 182 ? -1.567 -11.893 6.420 1.00 97.38 182 VAL A C 1
ATOM 1347 O O . VAL A 1 182 ? -1.547 -13.107 6.230 1.00 97.38 182 VAL A O 1
ATOM 1350 N N . ARG A 1 183 ? -2.606 -11.128 6.072 1.00 96.88 183 ARG A N 1
ATOM 1351 C CA . ARG A 1 183 ? -3.805 -11.605 5.358 1.00 96.88 183 ARG A CA 1
ATOM 1352 C C . ARG A 1 183 ? -3.859 -11.115 3.910 1.00 96.88 183 ARG A C 1
ATOM 1354 O O . ARG A 1 183 ? -4.657 -11.609 3.117 1.00 96.88 183 ARG A O 1
ATOM 1361 N N . GLU A 1 184 ? -3.031 -10.133 3.571 1.00 98.19 184 GLU A N 1
ATOM 1362 C CA . GLU A 1 184 ? -2.995 -9.505 2.255 1.00 98.19 184 GLU A CA 1
ATOM 1363 C C . GLU A 1 184 ? -1.562 -9.099 1.902 1.00 98.19 184 GLU A C 1
ATOM 1365 O O . GLU A 1 184 ? -0.833 -8.569 2.741 1.00 98.19 184 GLU A O 1
ATOM 1370 N N . VAL A 1 185 ? -1.167 -9.320 0.652 1.00 98.81 185 VAL A N 1
ATOM 1371 C CA . VAL A 1 185 ? 0.055 -8.758 0.075 1.00 98.81 185 VAL A CA 1
ATOM 1372 C C . VAL A 1 185 ? -0.345 -7.673 -0.910 1.00 98.81 185 VAL A C 1
ATOM 1374 O O . VAL A 1 185 ? -1.153 -7.912 -1.804 1.00 98.81 185 VAL A O 1
ATOM 1377 N N . GLN A 1 186 ? 0.232 -6.485 -0.754 1.00 98.81 186 GLN A N 1
ATOM 1378 C CA . GLN A 1 186 ? -0.033 -5.346 -1.624 1.00 98.81 186 GLN A CA 1
ATOM 1379 C C . GLN A 1 186 ? 1.222 -4.968 -2.403 1.00 98.81 186 GLN A C 1
ATOM 1381 O O . GLN A 1 186 ? 2.284 -4.776 -1.811 1.00 98.81 186 GLN A O 1
ATOM 1386 N N . ILE A 1 187 ? 1.104 -4.815 -3.719 1.00 98.88 187 ILE A N 1
ATOM 1387 C CA . ILE A 1 187 ? 2.172 -4.229 -4.530 1.00 98.88 187 ILE A CA 1
ATOM 1388 C C . ILE A 1 187 ? 1.929 -2.731 -4.661 1.00 98.88 187 ILE A C 1
ATOM 1390 O O . ILE A 1 187 ? 0.892 -2.295 -5.161 1.00 98.88 187 ILE A O 1
ATOM 1394 N N . ASP A 1 188 ? 2.901 -1.950 -4.203 1.00 98.50 188 ASP A N 1
ATOM 1395 C CA . ASP A 1 188 ? 2.906 -0.502 -4.354 1.00 98.50 188 ASP A CA 1
ATOM 1396 C C . ASP A 1 188 ? 3.868 -0.112 -5.475 1.00 98.50 188 ASP A C 1
ATOM 1398 O O . ASP A 1 188 ? 5.090 -0.153 -5.309 1.00 98.50 188 ASP A O 1
ATOM 1402 N N . PHE A 1 189 ? 3.315 0.190 -6.649 1.00 98.00 189 PHE A N 1
ATOM 1403 C CA . PHE A 1 189 ? 4.096 0.514 -7.836 1.00 98.00 189 PHE A CA 1
ATOM 1404 C C . PHE A 1 189 ? 3.370 1.529 -8.713 1.00 98.00 189 PHE A C 1
ATOM 1406 O O . PHE A 1 189 ? 2.350 1.208 -9.323 1.00 98.00 189 PHE A O 1
ATOM 1413 N N . ASP A 1 190 ? 3.964 2.712 -8.873 1.00 94.31 190 ASP A N 1
ATOM 1414 C CA . ASP A 1 190 ? 3.537 3.720 -9.848 1.00 94.31 190 ASP A CA 1
ATOM 1415 C C . ASP A 1 190 ? 3.919 3.283 -11.274 1.00 94.31 190 ASP A C 1
ATOM 1417 O O . ASP A 1 190 ? 4.817 3.829 -11.919 1.00 94.31 190 ASP A O 1
ATOM 1421 N N . CYS A 1 191 ? 3.244 2.239 -11.757 1.00 94.56 191 CYS A N 1
ATOM 1422 C CA . CYS A 1 191 ? 3.537 1.577 -13.020 1.00 94.56 191 CYS A CA 1
ATOM 1423 C C . CYS A 1 191 ? 3.316 2.527 -14.214 1.00 94.56 191 CYS A C 1
ATOM 1425 O O . CYS A 1 191 ? 2.170 2.898 -14.510 1.00 94.56 191 CYS A O 1
ATOM 1427 N N . PRO A 1 192 ? 4.373 2.912 -14.958 1.00 93.06 192 PRO A N 1
ATOM 1428 C CA . PRO A 1 192 ? 4.194 3.698 -16.167 1.00 93.06 192 PRO A CA 1
ATOM 1429 C C . PRO A 1 192 ? 3.455 2.870 -17.219 1.00 93.06 192 PRO A C 1
ATOM 1431 O O . PRO A 1 192 ? 3.586 1.648 -17.282 1.00 93.06 192 PRO A O 1
ATOM 1434 N N . ARG A 1 193 ? 2.723 3.545 -18.114 1.00 92.44 193 ARG A N 1
ATOM 1435 C CA . ARG A 1 193 ? 1.913 2.884 -19.152 1.00 92.44 193 ARG A CA 1
ATOM 1436 C C . ARG A 1 193 ? 2.693 1.838 -19.958 1.00 92.44 193 ARG A C 1
ATOM 1438 O O . ARG A 1 193 ? 2.130 0.800 -20.287 1.00 92.44 193 ARG A O 1
ATOM 1445 N N . SER A 1 194 ? 3.970 2.092 -20.241 1.00 93.44 194 SER A N 1
ATOM 1446 C CA . SER A 1 194 ? 4.847 1.186 -20.990 1.00 93.44 194 SER A CA 1
ATOM 1447 C C . SER A 1 194 ? 5.176 -0.127 -20.272 1.00 93.44 194 SER A C 1
ATOM 1449 O O . SER A 1 194 ? 5.605 -1.058 -20.936 1.00 93.44 194 SER A O 1
ATOM 1451 N N . MET A 1 195 ? 4.988 -0.220 -18.951 1.00 95.62 195 MET A N 1
ATOM 1452 C CA . MET A 1 195 ? 5.316 -1.411 -18.150 1.00 95.62 195 MET A CA 1
ATOM 1453 C C . MET A 1 195 ? 4.084 -2.205 -17.707 1.00 95.62 195 MET A C 1
ATOM 1455 O O . MET A 1 195 ? 4.222 -3.216 -17.029 1.00 95.62 195 MET A O 1
ATOM 1459 N N . ARG A 1 196 ? 2.868 -1.776 -18.061 1.00 94.12 196 ARG A N 1
ATOM 1460 C CA . ARG A 1 196 ? 1.639 -2.406 -17.550 1.00 94.12 196 ARG A CA 1
ATOM 1461 C C . ARG A 1 196 ? 1.422 -3.831 -18.041 1.00 94.12 196 ARG A C 1
ATOM 1463 O O . ARG A 1 196 ? 0.895 -4.636 -17.286 1.00 94.12 196 ARG A O 1
ATOM 1470 N N . ALA A 1 197 ? 1.841 -4.145 -19.267 1.00 93.81 197 ALA A N 1
ATOM 1471 C CA . ALA A 1 197 ? 1.785 -5.514 -19.778 1.00 93.81 197 ALA A CA 1
ATOM 1472 C C . ALA A 1 197 ? 2.677 -6.440 -18.936 1.00 93.81 197 ALA A C 1
ATOM 1474 O O . ALA A 1 197 ? 2.203 -7.445 -18.413 1.00 93.81 197 ALA A O 1
ATOM 1475 N N . ASP A 1 198 ? 3.928 -6.035 -18.703 1.00 95.88 198 ASP A N 1
ATOM 1476 C CA . ASP A 1 198 ? 4.847 -6.758 -17.819 1.00 95.88 198 ASP A CA 1
ATOM 1477 C C . ASP A 1 198 ? 4.307 -6.830 -16.385 1.00 95.88 198 ASP A C 1
ATOM 1479 O O . ASP A 1 198 ? 4.484 -7.833 -15.695 1.00 95.88 198 ASP A O 1
ATOM 1483 N N . TYR A 1 199 ? 3.628 -5.776 -15.923 1.00 97.62 199 TYR A N 1
ATOM 1484 C CA . TYR A 1 199 ? 3.063 -5.738 -14.581 1.00 97.62 199 TYR A CA 1
ATOM 1485 C C . TYR A 1 199 ? 1.891 -6.705 -14.430 1.00 97.62 199 TYR A C 1
ATOM 1487 O O . TYR A 1 199 ? 1.826 -7.416 -13.434 1.00 97.62 199 TYR A O 1
ATOM 1495 N N . ALA A 1 200 ? 1.019 -6.817 -15.433 1.00 96.56 200 ALA A N 1
ATOM 1496 C CA . ALA A 1 200 ? -0.045 -7.815 -15.447 1.00 96.56 200 ALA A CA 1
ATOM 1497 C C . ALA A 1 200 ? 0.521 -9.246 -15.389 1.00 96.56 200 ALA A C 1
ATOM 1499 O O . ALA A 1 200 ? 0.046 -10.060 -14.597 1.00 96.56 200 ALA A O 1
ATOM 1500 N N . VAL A 1 201 ? 1.587 -9.531 -16.149 1.00 96.69 201 VAL A N 1
ATOM 1501 C CA . VAL A 1 201 ? 2.292 -10.826 -16.098 1.00 96.69 201 VAL A CA 1
ATOM 1502 C C . VAL A 1 201 ? 2.891 -11.078 -14.712 1.00 96.69 201 VAL A C 1
ATOM 1504 O O . VAL A 1 201 ? 2.751 -12.172 -14.163 1.00 96.69 201 VAL A O 1
ATOM 1507 N N . LEU A 1 202 ? 3.527 -10.065 -14.115 1.00 98.06 202 LEU A N 1
ATOM 1508 C CA . LEU A 1 202 ? 4.075 -10.149 -12.763 1.00 98.06 202 LEU A CA 1
ATOM 1509 C C . LEU A 1 202 ? 2.987 -10.453 -11.724 1.00 98.06 202 LEU A C 1
ATOM 1511 O O . LEU A 1 202 ? 3.197 -11.307 -10.864 1.00 98.06 202 LEU A O 1
ATOM 1515 N N . LEU A 1 203 ? 1.836 -9.782 -11.808 1.00 98.31 203 LEU A N 1
ATOM 1516 C CA . LEU A 1 203 ? 0.711 -9.966 -10.888 1.00 98.31 203 LEU A CA 1
ATOM 1517 C C . LEU A 1 203 ? 0.100 -11.364 -11.010 1.00 98.31 203 LEU A C 1
ATOM 1519 O O . LEU A 1 203 ? -0.080 -12.017 -9.987 1.00 98.31 203 LEU A O 1
ATOM 1523 N N . ALA A 1 204 ? -0.104 -11.875 -12.227 1.00 97.69 204 ALA A N 1
ATOM 1524 C CA . ALA A 1 204 ? -0.546 -13.256 -12.440 1.00 97.69 204 ALA A CA 1
ATOM 1525 C C . ALA A 1 204 ? 0.463 -14.269 -11.865 1.00 97.69 204 ALA A C 1
ATOM 1527 O O . ALA A 1 204 ? 0.106 -15.209 -11.150 1.00 97.69 204 ALA A O 1
ATOM 1528 N N . GLY A 1 205 ? 1.759 -14.038 -12.102 1.00 97.12 205 GLY A N 1
ATOM 1529 C CA . GLY A 1 205 ? 2.827 -14.849 -11.523 1.00 97.12 205 GLY A CA 1
ATOM 1530 C C . GLY A 1 205 ? 2.864 -14.795 -9.992 1.00 97.12 205 GLY A C 1
ATOM 1531 O O . GLY A 1 205 ? 3.228 -15.784 -9.351 1.00 97.12 205 GLY A O 1
ATOM 1532 N N . LEU A 1 206 ? 2.500 -13.662 -9.393 1.00 97.88 206 LEU A N 1
ATOM 1533 C CA . LEU A 1 206 ? 2.412 -13.517 -7.947 1.00 97.88 206 LEU A CA 1
ATOM 1534 C C . LEU A 1 206 ? 1.169 -14.210 -7.388 1.00 97.88 206 LEU A C 1
ATOM 1536 O O . LEU A 1 206 ? 1.276 -14.952 -6.411 1.00 97.88 206 LEU A O 1
ATOM 1540 N N . ARG A 1 207 ? 0.007 -14.036 -8.024 1.00 97.69 207 ARG A N 1
ATOM 1541 C CA . ARG A 1 207 ? -1.240 -14.673 -7.597 1.00 97.69 207 ARG A CA 1
ATOM 1542 C C . ARG A 1 207 ? -1.107 -16.192 -7.543 1.00 97.69 207 ARG A C 1
ATOM 1544 O O . ARG A 1 207 ? -1.565 -16.793 -6.572 1.00 97.69 207 ARG A O 1
ATOM 1551 N N . ALA A 1 208 ? -0.407 -16.783 -8.515 1.00 96.94 208 ALA A N 1
ATOM 1552 C CA . ALA A 1 208 ? -0.103 -18.213 -8.567 1.00 96.94 208 ALA A CA 1
ATOM 1553 C C . ALA A 1 208 ? 0.798 -18.719 -7.420 1.00 96.94 208 ALA A C 1
ATOM 1555 O O . ALA A 1 208 ? 0.781 -19.909 -7.114 1.00 96.94 208 ALA A O 1
ATOM 1556 N N . ARG A 1 209 ? 1.592 -17.842 -6.787 1.00 96.25 209 ARG A N 1
ATOM 1557 C CA . ARG A 1 209 ? 2.507 -18.190 -5.681 1.00 96.25 209 ARG A CA 1
ATOM 1558 C C . ARG A 1 209 ? 1.911 -17.942 -4.298 1.00 96.25 209 ARG A C 1
ATOM 1560 O O . ARG A 1 209 ? 2.314 -18.588 -3.335 1.00 96.25 209 ARG A O 1
ATOM 1567 N N . LEU A 1 210 ? 0.987 -16.992 -4.183 1.00 96.88 210 LEU A N 1
ATOM 1568 C CA . LEU A 1 210 ? 0.392 -16.623 -2.904 1.00 96.88 210 LEU A CA 1
ATOM 1569 C C . LEU A 1 210 ? -0.700 -17.620 -2.481 1.00 96.88 210 LEU A C 1
ATOM 1571 O O . LEU A 1 210 ? -1.516 -18.014 -3.322 1.00 96.88 210 LEU A O 1
ATOM 1575 N N . PRO A 1 211 ? -0.803 -17.970 -1.182 1.00 94.62 211 PRO A N 1
ATOM 1576 C CA . PRO A 1 211 ? -1.889 -18.807 -0.677 1.00 94.62 211 PRO A CA 1
ATOM 1577 C C . PRO A 1 211 ? -3.261 -18.256 -1.077 1.00 94.62 211 PRO A C 1
ATOM 1579 O O . PRO A 1 211 ? -3.496 -17.053 -0.968 1.00 94.62 211 PRO A O 1
ATOM 1582 N N . ARG A 1 212 ? -4.198 -19.128 -1.479 1.00 91.25 212 ARG A N 1
ATOM 1583 C CA . ARG A 1 212 ? -5.558 -18.713 -1.884 1.00 91.25 212 ARG A CA 1
ATOM 1584 C C . ARG A 1 212 ? -6.318 -17.943 -0.802 1.00 91.25 212 ARG A C 1
ATOM 1586 O O . ARG A 1 212 ? -7.149 -17.109 -1.127 1.00 91.25 212 ARG A O 1
ATOM 1593 N N . ALA A 1 213 ? -6.025 -18.218 0.468 1.00 92.62 213 ALA A N 1
ATOM 1594 C CA . ALA A 1 213 ? -6.632 -17.519 1.597 1.00 92.62 213 ALA A CA 1
ATOM 1595 C C . ALA A 1 213 ? -6.114 -16.079 1.779 1.00 92.62 213 ALA A C 1
ATOM 1597 O O . ALA A 1 213 ? -6.759 -15.290 2.463 1.00 92.62 213 ALA A O 1
ATOM 1598 N N . GLN A 1 214 ? -4.960 -15.732 1.195 1.00 95.44 214 GLN A N 1
ATOM 1599 C CA . GLN A 1 214 ? -4.422 -14.375 1.246 1.00 95.44 214 GLN A CA 1
ATOM 1600 C C . GLN A 1 214 ? -4.839 -13.583 0.017 1.00 95.44 214 GLN A C 1
ATOM 1602 O O . GLN A 1 214 ? -4.729 -14.069 -1.113 1.00 95.44 214 GLN A O 1
ATOM 1607 N N . ARG A 1 215 ? -5.242 -12.333 0.235 1.00 97.25 215 ARG A N 1
ATOM 1608 C CA . ARG A 1 215 ? -5.534 -11.400 -0.853 1.00 97.25 215 ARG A CA 1
ATOM 1609 C C . ARG A 1 215 ? -4.252 -10.873 -1.491 1.00 97.25 215 ARG A C 1
ATOM 1611 O O . ARG A 1 215 ? -3.250 -10.652 -0.813 1.00 97.25 215 ARG A O 1
ATOM 1618 N N . LEU A 1 216 ? -4.316 -10.628 -2.788 1.00 98.50 216 LEU A N 1
ATOM 1619 C CA . LEU A 1 216 ? -3.359 -9.847 -3.548 1.00 98.50 216 LEU A CA 1
ATOM 1620 C C . LEU A 1 216 ? -4.017 -8.518 -3.913 1.00 98.50 216 LEU A C 1
ATOM 1622 O O . LEU A 1 216 ? -5.082 -8.500 -4.528 1.00 98.50 216 LEU A O 1
ATOM 1626 N N . SER A 1 217 ? -3.387 -7.403 -3.563 1.00 98.56 217 SER A N 1
ATOM 1627 C CA . SER A 1 217 ? -3.857 -6.077 -3.954 1.00 98.56 217 SER A CA 1
ATOM 1628 C C . SER A 1 217 ? -2.761 -5.226 -4.572 1.00 98.56 217 SER A C 1
ATOM 1630 O O . SER A 1 217 ? -1.574 -5.550 -4.505 1.00 98.56 217 SER A O 1
ATOM 1632 N N . ILE A 1 218 ? -3.165 -4.124 -5.199 1.00 98.56 218 ILE A N 1
ATOM 1633 C CA . ILE A 1 218 ? -2.246 -3.106 -5.711 1.00 98.56 218 ILE A CA 1
ATOM 1634 C C . ILE A 1 218 ? -2.694 -1.719 -5.273 1.00 98.56 218 ILE A C 1
ATOM 1636 O O . ILE A 1 218 ? -3.897 -1.444 -5.213 1.00 98.56 218 ILE A O 1
ATOM 1640 N N . THR A 1 219 ? -1.740 -0.828 -5.018 1.00 97.75 219 THR A N 1
ATOM 1641 C CA . THR A 1 219 ? -2.038 0.605 -5.081 1.00 97.75 219 THR A CA 1
ATOM 1642 C C . THR A 1 219 ? -2.205 1.010 -6.544 1.00 97.75 219 THR A C 1
ATOM 1644 O O . THR A 1 219 ? -1.659 0.394 -7.464 1.00 97.75 219 THR A O 1
ATOM 1647 N N . ALA A 1 220 ? -3.018 2.034 -6.768 1.00 94.88 220 ALA A N 1
ATOM 1648 C CA . ALA A 1 220 ? -3.240 2.598 -8.084 1.00 94.88 220 ALA A CA 1
ATOM 1649 C C . ALA A 1 220 ? -3.229 4.120 -8.013 1.00 94.88 220 ALA A C 1
ATOM 1651 O O . ALA A 1 220 ? -3.761 4.712 -7.073 1.00 94.88 220 ALA A O 1
ATOM 1652 N N . LEU A 1 221 ? -2.6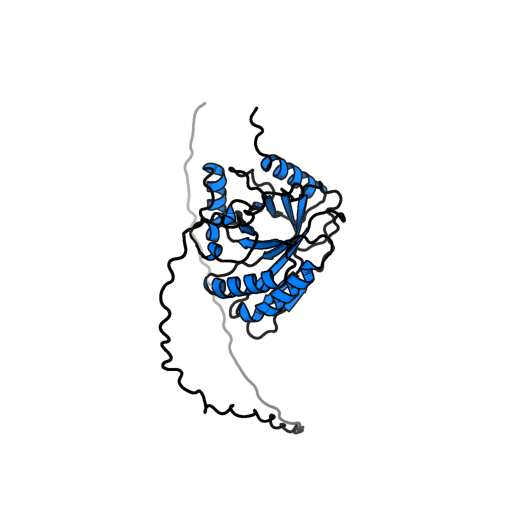99 4.765 -9.049 1.00 91.62 221 LEU A N 1
ATOM 1653 C CA . LEU A 1 221 ? -3.010 6.172 -9.281 1.00 91.62 221 LEU A CA 1
ATOM 1654 C C . LEU A 1 221 ? -4.509 6.269 -9.591 1.00 91.62 221 LEU A C 1
ATOM 1656 O O . LEU A 1 221 ? -5.022 5.497 -10.405 1.00 91.62 221 LEU A O 1
ATOM 1660 N N . GLY A 1 222 ? -5.233 7.202 -8.974 1.00 88.38 222 GLY A N 1
ATOM 1661 C CA . GLY A 1 222 ? -6.663 7.373 -9.247 1.00 88.38 222 GLY A CA 1
ATOM 1662 C C . GLY A 1 222 ? -6.946 7.682 -10.721 1.00 88.38 222 GLY A C 1
ATOM 1663 O O . GLY A 1 222 ? -7.985 7.276 -11.244 1.00 88.38 222 GLY A O 1
ATOM 1664 N N . SER A 1 223 ? -6.000 8.298 -11.440 1.00 86.56 223 SER A N 1
ATOM 1665 C CA . SER A 1 223 ? -6.041 8.450 -12.902 1.00 86.56 223 SER A CA 1
ATOM 1666 C C . SER A 1 223 ? -6.253 7.140 -13.666 1.00 86.56 223 SER A C 1
ATOM 1668 O O . SER A 1 223 ? -6.935 7.153 -14.691 1.00 86.56 223 SER A O 1
ATOM 1670 N N . TRP A 1 224 ? -5.760 6.003 -13.168 1.00 90.19 224 TRP A N 1
ATOM 1671 C CA . TRP A 1 224 ? -5.997 4.698 -13.793 1.00 90.19 224 TRP A CA 1
ATOM 1672 C C . TRP A 1 224 ? -7.474 4.303 -13.745 1.00 90.19 224 TRP A C 1
ATOM 1674 O O . TRP A 1 224 ? -7.980 3.700 -14.683 1.00 90.19 224 TRP A O 1
ATOM 1684 N N . CYS A 1 225 ? -8.186 4.712 -12.699 1.00 88.81 225 CYS A N 1
ATOM 1685 C CA . CYS A 1 225 ? -9.592 4.381 -12.484 1.00 88.81 225 CYS A CA 1
ATOM 1686 C C . CYS A 1 225 ? -10.569 5.316 -13.220 1.00 88.81 225 CYS A C 1
ATOM 1688 O O . CYS A 1 225 ? -11.785 5.100 -13.194 1.00 88.81 225 CYS A O 1
ATOM 1690 N N . ALA A 1 226 ? -10.062 6.386 -13.841 1.00 83.31 226 ALA A N 1
ATOM 1691 C CA . ALA A 1 226 ? -10.880 7.407 -14.489 1.00 83.31 226 ALA A CA 1
ATOM 1692 C C . ALA A 1 226 ? -11.168 7.107 -15.966 1.00 83.31 226 ALA A C 1
ATOM 1694 O O . ALA A 1 226 ? -12.247 7.438 -16.457 1.00 83.31 226 ALA A O 1
ATOM 1695 N N . SER A 1 227 ? -10.210 6.534 -16.694 1.00 74.69 227 SER A N 1
ATOM 1696 C CA . SER A 1 227 ? -10.305 6.405 -18.157 1.00 74.69 227 SER A CA 1
ATOM 1697 C C . SER A 1 227 ? -9.564 5.207 -18.745 1.00 74.69 227 SER A C 1
ATOM 1699 O O . SER A 1 227 ? -9.630 4.997 -19.956 1.00 74.69 227 SER A O 1
ATOM 1701 N N . ASP A 1 228 ? -8.876 4.419 -17.922 1.00 73.69 228 ASP A N 1
ATOM 1702 C CA . ASP A 1 228 ? -8.007 3.345 -18.379 1.00 73.69 228 ASP A CA 1
ATOM 1703 C C . ASP A 1 228 ? -8.647 1.975 -18.155 1.00 73.69 228 ASP A C 1
ATOM 1705 O O . ASP A 1 228 ? -9.258 1.748 -17.118 1.00 73.69 228 ASP A O 1
ATOM 1709 N N . ARG A 1 229 ? -8.510 1.056 -19.117 1.00 82.88 229 ARG A N 1
ATOM 1710 C CA . ARG A 1 229 ? -9.131 -0.282 -19.036 1.00 82.88 229 ARG A CA 1
ATOM 1711 C C . ARG A 1 229 ? -8.171 -1.392 -18.634 1.00 82.88 229 ARG A C 1
ATOM 1713 O O . ARG A 1 229 ? -8.611 -2.508 -18.410 1.00 82.88 229 ARG A O 1
ATOM 1720 N N . TRP A 1 230 ? -6.872 -1.114 -18.534 1.00 90.62 230 TRP A N 1
ATOM 1721 C CA . TRP A 1 230 ? -5.878 -2.161 -18.262 1.00 90.62 230 TRP A CA 1
ATOM 1722 C C . TRP A 1 230 ? -6.072 -2.862 -16.908 1.00 90.62 230 TRP A C 1
ATOM 1724 O O . TRP A 1 230 ? -5.587 -3.971 -16.721 1.00 90.62 230 TRP A O 1
ATOM 1734 N N . LEU A 1 231 ? -6.784 -2.223 -15.975 1.00 92.19 231 LEU A N 1
ATOM 1735 C CA . LEU A 1 231 ? -7.137 -2.807 -14.686 1.00 92.19 231 LEU A CA 1
ATOM 1736 C C . LEU A 1 231 ? -8.239 -3.866 -14.789 1.00 92.19 231 LEU A C 1
ATOM 1738 O O . LEU A 1 231 ? -8.427 -4.594 -13.826 1.00 92.19 231 LEU A O 1
ATOM 1742 N N . ALA A 1 232 ? -8.967 -3.987 -15.901 1.00 87.88 232 ALA A N 1
ATOM 1743 C CA . ALA A 1 232 ? -10.027 -4.987 -16.032 1.00 87.88 232 ALA A CA 1
ATOM 1744 C C . ALA A 1 232 ? -9.471 -6.420 -15.968 1.00 87.88 232 ALA A C 1
ATOM 1746 O O . ALA A 1 232 ? -10.068 -7.277 -15.324 1.00 87.88 232 ALA A O 1
ATOM 1747 N N . ASP A 1 233 ? -8.279 -6.638 -16.529 1.00 84.44 233 ASP A N 1
ATOM 1748 C CA . ASP A 1 233 ? -7.737 -7.977 -16.787 1.00 84.44 233 ASP A CA 1
ATOM 1749 C C . ASP A 1 233 ? -6.581 -8.377 -15.847 1.00 84.44 233 ASP A C 1
ATOM 1751 O O . ASP A 1 233 ? -5.948 -9.413 -16.043 1.00 84.44 233 ASP A O 1
ATOM 1755 N N . VAL A 1 234 ? -6.261 -7.570 -14.825 1.00 93.44 234 VAL A N 1
ATOM 1756 C CA . VAL A 1 234 ? -5.192 -7.916 -13.865 1.00 93.44 234 VAL A CA 1
ATOM 1757 C C . VAL A 1 234 ? -5.673 -8.906 -12.804 1.00 93.44 234 VAL A C 1
ATOM 1759 O O . VAL A 1 234 ? -6.753 -8.749 -12.233 1.00 93.44 234 VAL A O 1
ATOM 1762 N N . ASP A 1 235 ? -4.850 -9.901 -12.487 1.00 94.69 235 ASP A N 1
ATOM 1763 C CA . ASP A 1 235 ? -5.187 -10.977 -11.548 1.00 94.69 235 ASP A CA 1
ATOM 1764 C C . ASP A 1 235 ? -4.899 -10.574 -10.090 1.00 94.69 235 ASP A C 1
ATOM 1766 O O . ASP A 1 235 ? -3.883 -10.941 -9.500 1.00 94.69 235 ASP A O 1
ATOM 1770 N N . VAL A 1 236 ? -5.763 -9.718 -9.534 1.00 96.88 236 VAL A N 1
ATOM 1771 C CA . VAL A 1 236 ? -5.674 -9.203 -8.155 1.00 96.88 236 VAL A CA 1
ATOM 1772 C C . VAL A 1 236 ? -7.055 -9.165 -7.501 1.00 96.88 236 VAL A C 1
ATOM 1774 O O . VAL A 1 236 ? -8.060 -8.888 -8.149 1.00 96.88 236 VAL A O 1
ATOM 1777 N N . ASP A 1 237 ? -7.122 -9.365 -6.193 1.00 96.31 237 ASP A N 1
ATOM 1778 C CA . ASP A 1 237 ? -8.380 -9.335 -5.441 1.00 96.31 237 ASP A CA 1
ATOM 1779 C C . ASP A 1 237 ? -8.876 -7.900 -5.198 1.00 96.31 237 ASP A C 1
ATOM 1781 O O . ASP A 1 237 ? -10.060 -7.674 -4.954 1.00 96.31 237 ASP A O 1
ATOM 1785 N N . ARG A 1 238 ? -7.970 -6.911 -5.236 1.00 96.00 238 ARG A N 1
ATOM 1786 C CA . ARG A 1 238 ? -8.288 -5.512 -4.922 1.00 96.00 238 ARG A CA 1
ATOM 1787 C C . ARG A 1 238 ? -7.382 -4.514 -5.632 1.00 96.00 238 ARG A C 1
ATOM 1789 O O . ARG A 1 238 ? -6.164 -4.671 -5.668 1.00 96.00 238 ARG A O 1
ATOM 1796 N N . VAL A 1 239 ? -7.985 -3.417 -6.082 1.00 96.81 239 VAL A N 1
ATOM 1797 C CA . VAL A 1 239 ? -7.284 -2.215 -6.547 1.00 96.81 239 VAL A CA 1
ATOM 1798 C C . VAL A 1 239 ? -7.574 -1.075 -5.572 1.00 96.81 239 VAL A C 1
ATOM 1800 O O . VAL A 1 239 ? -8.731 -0.821 -5.252 1.00 96.81 239 VAL A O 1
ATOM 1803 N N . VAL A 1 240 ? -6.532 -0.397 -5.089 1.00 97.00 240 VAL A N 1
ATOM 1804 C CA . VAL A 1 240 ? -6.637 0.701 -4.116 1.00 97.00 240 VAL A CA 1
ATOM 1805 C C . VAL A 1 240 ? -6.208 2.019 -4.775 1.00 97.00 240 VAL A C 1
ATOM 1807 O O . VAL A 1 240 ? -5.029 2.378 -4.706 1.00 97.00 240 VAL A O 1
ATOM 1810 N N . PRO A 1 241 ? -7.121 2.766 -5.430 1.00 94.88 241 PRO A N 1
ATOM 1811 C CA . PRO A 1 241 ? -6.837 4.115 -5.906 1.00 94.88 241 PRO A CA 1
ATOM 1812 C C . PRO A 1 241 ? -6.431 5.040 -4.761 1.00 94.88 241 PRO A C 1
ATOM 1814 O O . PRO A 1 241 ? -7.188 5.247 -3.813 1.00 94.88 241 PRO A O 1
ATOM 1817 N N . MET A 1 242 ? -5.263 5.655 -4.878 1.00 93.81 242 MET A N 1
ATOM 1818 C CA . MET A 1 242 ? -4.806 6.713 -3.988 1.00 93.81 242 MET A CA 1
ATOM 1819 C C . MET A 1 242 ? -5.406 8.043 -4.444 1.00 93.81 242 MET A C 1
ATOM 1821 O O . MET A 1 242 ? -4.833 8.757 -5.265 1.00 93.81 242 MET A O 1
ATOM 1825 N N . LEU A 1 243 ? -6.582 8.383 -3.918 1.00 91.94 243 LEU A N 1
ATOM 1826 C CA . LEU A 1 243 ? -7.280 9.632 -4.222 1.00 91.94 243 LEU A CA 1
ATOM 1827 C C . LEU A 1 243 ? -6.729 10.775 -3.365 1.00 91.94 243 LEU A C 1
ATOM 1829 O O . LEU A 1 243 ? -7.451 11.417 -2.616 1.00 91.94 243 LEU A O 1
ATOM 1833 N N . PHE A 1 244 ? -5.425 11.009 -3.417 1.00 89.00 244 PHE A N 1
ATOM 1834 C CA . PHE A 1 244 ? -4.777 12.128 -2.745 1.00 89.00 244 PHE A CA 1
ATOM 1835 C C . PHE A 1 244 ? -3.458 12.455 -3.436 1.00 89.00 244 PHE A C 1
ATOM 1837 O O . PHE A 1 244 ? -2.852 11.618 -4.095 1.00 89.00 244 PHE A O 1
ATOM 1844 N N . GLY A 1 245 ? -2.980 13.679 -3.237 1.00 80.81 245 GLY A N 1
ATOM 1845 C CA . GLY A 1 245 ? -1.803 14.193 -3.933 1.00 80.81 245 GLY A CA 1
ATOM 1846 C C . GLY A 1 245 ? -2.170 15.317 -4.899 1.00 80.81 245 GLY A C 1
ATOM 1847 O O . GLY A 1 245 ? -3.341 15.681 -5.013 1.00 80.81 245 GLY A O 1
ATOM 1848 N N . PRO A 1 246 ? -1.173 15.940 -5.537 1.00 71.19 246 PRO A N 1
ATOM 1849 C CA . PRO A 1 246 ? -1.400 17.097 -6.390 1.00 71.19 246 PRO A CA 1
ATOM 1850 C C . PRO A 1 246 ? -2.095 16.725 -7.710 1.00 71.19 246 PRO A C 1
ATOM 1852 O O . PRO A 1 246 ? -2.081 15.579 -8.157 1.00 71.19 246 PRO A O 1
ATOM 1855 N N . GLY A 1 247 ? -2.660 17.734 -8.375 1.00 79.06 247 GLY A N 1
ATOM 1856 C CA . GLY A 1 247 ? -3.137 17.621 -9.754 1.00 79.06 247 GLY A CA 1
ATOM 1857 C C . GLY A 1 247 ? -4.373 16.734 -9.918 1.00 79.06 247 GLY A C 1
ATOM 1858 O O . GLY A 1 247 ? -5.394 16.942 -9.262 1.00 79.06 247 GLY A O 1
ATOM 1859 N N . HIS A 1 248 ? -4.291 15.774 -10.844 1.00 79.12 248 HIS A N 1
ATOM 1860 C CA . HIS A 1 248 ? -5.431 14.967 -11.290 1.00 79.12 248 HIS A CA 1
ATOM 1861 C C . HIS A 1 248 ? -6.087 14.165 -10.153 1.00 79.12 248 HIS A C 1
ATOM 1863 O O . HIS A 1 248 ? -7.313 14.046 -10.108 1.00 79.12 248 HIS A O 1
ATOM 1869 N N . GLU A 1 249 ? -5.292 13.681 -9.198 1.00 84.25 249 GLU A N 1
ATOM 1870 C CA . GLU A 1 249 ? -5.785 12.861 -8.088 1.00 84.25 249 GLU A CA 1
ATOM 1871 C C . GLU A 1 249 ? -6.647 13.666 -7.106 1.00 84.25 249 GLU A C 1
ATOM 1873 O O . GLU A 1 249 ? -7.718 13.211 -6.699 1.00 84.25 249 GLU A O 1
ATOM 1878 N N . ALA A 1 250 ? -6.269 14.916 -6.815 1.00 79.62 250 ALA A N 1
ATOM 1879 C CA . ALA A 1 250 ? -7.106 15.830 -6.038 1.00 79.62 250 ALA A CA 1
ATOM 1880 C C . ALA A 1 250 ? -8.444 16.128 -6.736 1.00 79.62 250 ALA A C 1
ATOM 1882 O O . ALA A 1 250 ? -9.482 16.202 -6.079 1.00 79.62 250 ALA A O 1
ATOM 1883 N N . GLY A 1 251 ? -8.439 16.271 -8.065 1.00 83.25 251 GLY A N 1
ATOM 1884 C CA . GLY A 1 251 ? -9.657 16.501 -8.845 1.00 83.25 251 GLY A CA 1
ATOM 1885 C C . GLY A 1 251 ? -10.611 15.301 -8.839 1.00 83.25 251 GLY A C 1
ATOM 1886 O O . GLY A 1 251 ? -11.828 15.475 -8.765 1.00 83.25 251 GLY A O 1
ATOM 1887 N N . LEU A 1 252 ? -10.080 14.076 -8.886 1.00 83.56 252 LEU A N 1
ATOM 1888 C CA . LEU A 1 252 ? -10.876 12.854 -8.731 1.00 83.56 252 LEU A CA 1
ATOM 1889 C C . LEU A 1 252 ? -11.480 12.744 -7.335 1.00 83.56 252 LEU A C 1
ATOM 1891 O O . LEU A 1 252 ? -12.676 12.495 -7.206 1.00 83.56 252 LEU A O 1
ATOM 1895 N N . LEU A 1 253 ? -10.674 12.994 -6.305 1.00 84.12 253 LEU A N 1
ATOM 1896 C CA . LEU A 1 253 ? -11.138 13.002 -4.925 1.00 84.12 253 LEU A CA 1
ATOM 1897 C C . LEU A 1 253 ? -12.252 14.030 -4.704 1.00 84.12 253 LEU A C 1
ATOM 1899 O O . LEU A 1 253 ? -13.261 13.739 -4.064 1.00 84.12 253 LEU A O 1
ATOM 1903 N N . HIS A 1 254 ? -12.071 15.238 -5.240 1.00 84.12 254 HIS A N 1
ATOM 1904 C CA . HIS A 1 254 ? -13.064 16.297 -5.150 1.00 84.12 254 HIS A CA 1
ATOM 1905 C C . HIS A 1 254 ? -14.387 15.879 -5.800 1.00 84.12 254 HIS A C 1
ATOM 1907 O O . HIS A 1 254 ? -15.433 16.027 -5.176 1.00 84.12 254 HIS A O 1
ATOM 1913 N N . ARG A 1 255 ? -14.351 15.294 -7.005 1.00 82.38 255 ARG A N 1
ATOM 1914 C CA . ARG A 1 255 ? -15.558 14.796 -7.683 1.00 82.38 255 ARG A CA 1
ATOM 1915 C C . ARG A 1 255 ? -16.249 13.686 -6.904 1.00 82.38 255 ARG A C 1
ATOM 1917 O O . ARG A 1 255 ? -17.457 13.785 -6.696 1.00 82.38 255 ARG A O 1
ATOM 1924 N N . ALA A 1 256 ? -15.488 12.703 -6.418 1.00 82.50 256 ALA A N 1
ATOM 1925 C CA . ALA A 1 256 ? -16.018 11.624 -5.589 1.00 82.50 256 ALA A CA 1
ATOM 1926 C C . ALA A 1 256 ? -16.764 12.182 -4.364 1.00 82.50 256 ALA A C 1
ATOM 1928 O O . ALA A 1 256 ? -17.835 11.707 -4.020 1.00 82.50 256 ALA A O 1
ATOM 1929 N N . ARG A 1 257 ? -16.260 13.258 -3.746 1.00 83.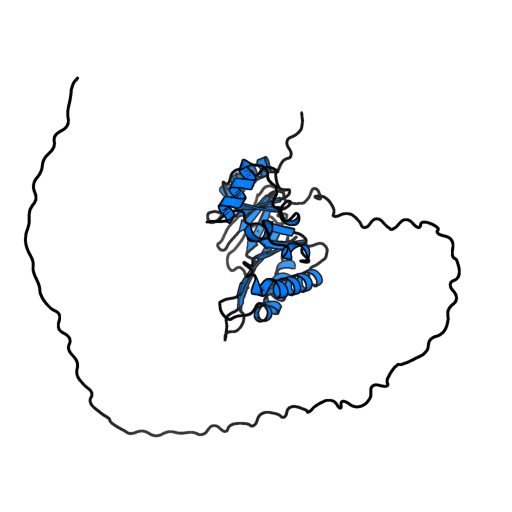38 257 ARG A N 1
ATOM 1930 C CA . ARG A 1 257 ? -16.940 13.921 -2.620 1.00 83.38 257 ARG A CA 1
ATOM 1931 C C . ARG A 1 257 ? -18.151 14.753 -3.027 1.00 83.38 257 ARG A C 1
ATOM 1933 O O . ARG A 1 257 ? -19.162 14.711 -2.340 1.00 83.38 257 ARG A O 1
ATOM 1940 N N . ALA A 1 258 ? -18.027 15.552 -4.084 1.00 82.00 258 ALA A N 1
ATOM 1941 C CA . ALA A 1 258 ? -19.018 16.566 -4.435 1.00 82.00 258 ALA A CA 1
ATOM 1942 C C . ALA A 1 258 ? -20.255 15.986 -5.130 1.00 82.00 258 ALA A C 1
ATOM 1944 O O . ALA A 1 258 ? -21.361 16.469 -4.923 1.00 82.00 258 ALA A O 1
ATOM 1945 N N . SER A 1 259 ? -20.059 14.972 -5.971 1.00 71.62 259 SER A N 1
ATOM 1946 C CA . SER A 1 259 ? -21.101 14.452 -6.868 1.00 71.62 259 SER A CA 1
ATOM 1947 C C . SER A 1 259 ? -21.554 13.039 -6.520 1.00 71.62 259 SER A C 1
ATOM 1949 O O . SER A 1 259 ? -22.544 12.556 -7.062 1.00 71.62 259 SER A O 1
ATOM 1951 N N . GLY A 1 260 ? -20.816 12.350 -5.646 1.00 71.06 260 GLY A N 1
ATOM 1952 C CA . GLY A 1 260 ? -21.005 10.923 -5.425 1.00 71.06 260 GLY A CA 1
ATOM 1953 C C . GLY A 1 260 ? -20.703 10.064 -6.654 1.00 71.06 260 GLY A C 1
ATOM 1954 O O . GLY A 1 260 ? -21.026 8.876 -6.652 1.00 71.06 260 GLY A O 1
ATOM 1955 N N . GLU A 1 261 ? -20.118 10.645 -7.712 1.00 72.56 261 GLU A N 1
ATOM 1956 C CA . GLU A 1 261 ? -19.822 9.919 -8.939 1.00 72.56 261 GLU A CA 1
ATOM 1957 C C . GLU A 1 261 ? -18.809 8.807 -8.651 1.00 72.56 261 GLU A C 1
ATOM 1959 O O . GLU A 1 261 ? -17.683 9.084 -8.215 1.00 72.56 261 GLU A O 1
ATOM 1964 N N . PRO A 1 262 ? -19.173 7.540 -8.906 1.00 70.62 262 PRO A N 1
ATOM 1965 C CA . PRO A 1 262 ? -18.250 6.444 -8.706 1.00 70.62 262 PRO A CA 1
ATOM 1966 C C . PRO A 1 262 ? -17.131 6.505 -9.750 1.00 70.62 262 PRO A C 1
ATOM 1968 O O . PRO A 1 262 ? -17.338 6.901 -10.901 1.00 70.62 262 PRO A O 1
ATOM 1971 N N . LEU A 1 263 ? -15.936 6.046 -9.368 1.00 84.62 263 LEU A N 1
ATOM 1972 C CA . LEU A 1 263 ? -14.833 5.853 -10.313 1.00 84.62 263 LEU A CA 1
ATOM 1973 C C . LEU A 1 263 ? -15.297 4.979 -11.488 1.00 84.62 263 LEU A C 1
ATOM 1975 O O . LEU A 1 263 ? -16.087 4.049 -11.306 1.00 84.62 263 LEU A O 1
ATOM 1979 N N . ARG A 1 264 ? -14.843 5.283 -12.709 1.00 87.38 264 ARG A N 1
ATOM 1980 C CA . ARG A 1 264 ? -15.355 4.605 -13.911 1.00 87.38 264 ARG A CA 1
ATOM 1981 C C . ARG A 1 264 ? -15.015 3.121 -13.909 1.00 87.38 264 ARG A C 1
ATOM 1983 O O . ARG A 1 264 ? -15.897 2.326 -14.214 1.00 87.38 264 ARG A O 1
ATOM 1990 N N . GLU A 1 265 ? -13.796 2.774 -13.507 1.00 90.38 265 GLU A N 1
ATOM 1991 C CA . GLU A 1 265 ? -13.357 1.392 -13.293 1.00 90.38 265 GLU A CA 1
ATOM 1992 C C . GLU A 1 265 ? -14.039 0.788 -12.046 1.00 90.38 265 GLU A C 1
ATOM 1994 O O . GLU A 1 265 ? -13.774 1.256 -10.931 1.00 90.38 265 GLU A O 1
ATOM 1999 N N . PRO A 1 266 ? -14.914 -0.231 -12.191 1.00 89.94 266 PRO A N 1
ATOM 2000 C CA . PRO A 1 266 ? -15.624 -0.835 -11.064 1.00 89.94 266 PRO A CA 1
ATOM 2001 C C . PRO A 1 266 ? -14.710 -1.368 -9.958 1.00 89.94 266 PRO A C 1
ATOM 2003 O O . PRO A 1 266 ? -15.027 -1.189 -8.783 1.00 89.94 266 PRO A O 1
ATOM 2006 N N . ARG A 1 267 ? -13.548 -1.937 -10.307 1.00 91.94 267 ARG A N 1
ATOM 2007 C CA . ARG A 1 267 ? -12.602 -2.516 -9.332 1.00 91.94 267 ARG A CA 1
ATOM 2008 C C . ARG A 1 267 ? -11.998 -1.494 -8.370 1.00 91.94 267 ARG A C 1
ATOM 2010 O O . ARG A 1 267 ? -11.449 -1.873 -7.341 1.00 91.94 267 ARG A O 1
ATOM 2017 N N . CYS A 1 268 ? -12.110 -0.205 -8.684 1.00 91.94 268 CYS A N 1
ATOM 2018 C CA . CYS A 1 268 ? -11.605 0.883 -7.855 1.00 91.94 268 CYS A CA 1
ATOM 2019 C C . CYS A 1 268 ? -12.628 1.418 -6.834 1.00 91.94 268 CYS A C 1
ATOM 2021 O O . CYS A 1 268 ? -12.333 2.381 -6.132 1.00 91.94 268 CYS A O 1
ATOM 2023 N N . ARG A 1 269 ? -13.853 0.876 -6.781 1.00 89.62 269 ARG A N 1
ATOM 2024 C CA . ARG A 1 269 ? -14.941 1.429 -5.949 1.00 89.62 269 ARG A CA 1
ATOM 2025 C C . ARG A 1 269 ? -14.982 0.846 -4.537 1.00 89.62 269 ARG A C 1
ATOM 2027 O O . ARG A 1 269 ? -15.403 1.533 -3.610 1.00 89.62 269 ARG A O 1
ATOM 2034 N N . ASP A 1 270 ? -14.533 -0.395 -4.374 1.00 90.19 270 ASP A N 1
ATOM 2035 C CA . ASP A 1 270 ? -14.671 -1.129 -3.112 1.00 90.19 270 ASP A CA 1
ATOM 2036 C C . ASP A 1 270 ? -13.625 -0.730 -2.073 1.00 90.19 270 ASP A C 1
ATOM 2038 O O . ASP A 1 270 ? -13.920 -0.679 -0.878 1.00 90.19 270 ASP A O 1
ATOM 2042 N N . ALA A 1 271 ? -12.408 -0.421 -2.518 1.00 94.31 271 ALA A N 1
ATOM 2043 C CA . ALA A 1 271 ? -11.330 0.037 -1.661 1.00 94.31 271 ALA A CA 1
ATOM 2044 C C . ALA A 1 271 ? -10.798 1.374 -2.162 1.00 94.31 271 ALA A C 1
ATOM 2046 O O . ALA A 1 271 ? -10.563 1.529 -3.353 1.00 94.31 271 ALA A O 1
ATOM 2047 N N . ILE A 1 272 ? -10.585 2.336 -1.265 1.00 94.50 272 ILE A N 1
ATOM 2048 C CA . ILE A 1 272 ? -10.058 3.654 -1.637 1.00 94.50 272 ILE A CA 1
ATOM 2049 C C . ILE A 1 272 ? -8.963 4.074 -0.662 1.00 94.50 272 ILE A C 1
ATOM 2051 O O . ILE A 1 272 ? -9.099 3.910 0.549 1.00 94.50 272 ILE A O 1
ATOM 2055 N N . GLY A 1 273 ? -7.881 4.636 -1.193 1.00 95.50 273 GLY A N 1
ATOM 2056 C CA . GLY A 1 273 ? -6.842 5.323 -0.442 1.00 95.50 273 GLY A CA 1
ATOM 2057 C C . GLY A 1 273 ? -7.154 6.810 -0.284 1.00 95.50 273 GLY A C 1
ATOM 2058 O O . GLY A 1 273 ? -7.346 7.509 -1.277 1.00 95.50 273 GLY A O 1
ATOM 2059 N N . VAL A 1 274 ? -7.151 7.313 0.949 1.00 94.75 274 VAL A N 1
ATOM 2060 C CA . VAL A 1 274 ? -7.294 8.744 1.275 1.00 94.75 274 VAL A CA 1
ATOM 2061 C C . VAL A 1 274 ? -6.137 9.218 2.141 1.00 94.75 274 VAL A C 1
ATOM 2063 O O . VAL A 1 274 ? -5.476 8.421 2.811 1.00 94.75 274 VAL A O 1
ATOM 2066 N N . ARG A 1 275 ? -5.891 10.530 2.165 1.00 95.44 275 ARG A N 1
ATOM 2067 C CA . ARG A 1 275 ? -4.934 11.103 3.114 1.00 95.44 275 ARG A CA 1
ATOM 2068 C C . ARG A 1 275 ? -5.575 11.187 4.499 1.00 95.44 275 ARG A C 1
ATOM 2070 O O . ARG A 1 275 ? -6.753 11.459 4.632 1.00 95.44 275 ARG A O 1
ATOM 2077 N N . GLU A 1 276 ? -4.803 11.005 5.552 1.00 95.50 276 GLU A N 1
ATOM 2078 C CA . GLU A 1 276 ? -5.254 11.242 6.922 1.00 95.50 276 GLU A CA 1
ATOM 2079 C C . GLU A 1 276 ? -5.945 12.605 7.097 1.00 95.50 276 GLU A C 1
ATOM 2081 O O . GLU A 1 276 ? -5.430 13.627 6.640 1.00 95.50 276 GLU A O 1
ATOM 2086 N N . GLY A 1 277 ? -7.068 12.628 7.814 1.00 93.00 277 GLY A N 1
ATOM 2087 C CA . GLY A 1 277 ? -7.851 13.840 8.086 1.00 93.00 277 GLY A CA 1
ATOM 2088 C C . GLY A 1 277 ? -8.786 14.250 6.946 1.00 93.00 277 GLY A C 1
ATOM 2089 O O . GLY A 1 277 ? -9.627 15.129 7.119 1.00 93.00 277 GLY A O 1
ATOM 2090 N N . ASP A 1 278 ? -8.693 13.588 5.797 1.00 91.19 278 ASP A N 1
ATOM 2091 C CA . ASP A 1 278 ? -9.585 13.817 4.674 1.00 91.19 278 ASP A CA 1
ATOM 2092 C C . ASP A 1 278 ? -11.048 13.505 5.024 1.00 91.19 278 ASP A C 1
ATOM 2094 O O . ASP A 1 278 ? -11.313 12.496 5.689 1.00 91.19 278 ASP A O 1
ATOM 2098 N N . PRO A 1 279 ? -12.020 14.318 4.571 1.00 87.62 279 PRO A N 1
ATOM 2099 C CA . PRO A 1 279 ? -13.425 14.074 4.864 1.00 87.62 279 PRO A CA 1
ATOM 2100 C C . PRO A 1 279 ? -13.927 12.767 4.221 1.00 87.62 279 PRO A C 1
ATOM 2102 O O . PRO A 1 279 ? -13.352 12.322 3.216 1.00 87.62 279 PRO A O 1
ATOM 2105 N N . PRO A 1 280 ? -14.997 12.165 4.784 1.00 83.75 280 PRO A N 1
ATOM 2106 C CA . PRO A 1 280 ? -15.598 10.940 4.261 1.00 83.75 280 PRO A CA 1
ATOM 2107 C C . PRO A 1 280 ? -15.981 11.038 2.780 1.00 83.75 280 PRO A C 1
ATOM 2109 O O . PRO A 1 280 ? -16.258 12.119 2.258 1.00 83.75 280 PRO A O 1
ATOM 2112 N N . LEU A 1 281 ? -16.006 9.885 2.113 1.00 84.62 281 LEU A N 1
ATOM 2113 C CA . LEU A 1 281 ? -16.430 9.746 0.721 1.00 84.62 281 LEU A CA 1
ATOM 2114 C C . LEU A 1 281 ? -17.893 9.315 0.650 1.00 84.62 281 LEU A C 1
ATOM 2116 O O . LEU A 1 281 ? -18.374 8.612 1.533 1.00 84.62 281 LEU A O 1
ATOM 2120 N N . THR A 1 282 ? -18.576 9.723 -0.417 1.00 81.06 282 THR A N 1
ATOM 2121 C CA . THR A 1 282 ? -19.914 9.244 -0.776 1.00 81.06 282 THR A CA 1
ATOM 2122 C C . THR A 1 282 ? -19.855 8.748 -2.227 1.00 81.06 282 THR A C 1
ATOM 2124 O O . THR A 1 282 ? -19.284 9.455 -3.042 1.00 81.06 282 THR A O 1
ATOM 2127 N N . PRO A 1 283 ? -20.386 7.563 -2.577 1.00 81.75 283 PRO A N 1
ATOM 2128 C CA . PRO A 1 283 ? -20.720 6.503 -1.642 1.00 81.75 283 PRO A CA 1
ATOM 2129 C C . PRO A 1 283 ? -19.483 6.067 -0.850 1.00 81.75 283 PRO A C 1
ATOM 2131 O O . PRO A 1 283 ? -18.336 6.185 -1.282 1.00 81.75 283 PRO A O 1
ATOM 2134 N N . THR A 1 284 ? -19.744 5.576 0.348 1.00 84.31 284 THR A N 1
ATOM 2135 C CA . THR A 1 284 ? -18.729 5.049 1.243 1.00 84.31 284 THR A CA 1
ATOM 2136 C C . THR A 1 284 ? -18.109 3.765 0.667 1.00 84.31 284 THR A C 1
ATOM 2138 O O . THR A 1 284 ? -18.863 2.835 0.371 1.00 84.31 284 THR A O 1
ATOM 2141 N N . PRO A 1 285 ? -16.770 3.657 0.545 1.00 89.69 285 PRO A N 1
ATOM 2142 C CA . PRO A 1 285 ? -16.129 2.415 0.118 1.00 89.69 285 PRO A CA 1
ATOM 2143 C C . PRO A 1 285 ? -16.220 1.342 1.212 1.00 89.69 285 PRO A C 1
ATOM 2145 O O . PRO A 1 285 ? -16.302 1.650 2.404 1.00 89.69 285 PRO A O 1
ATOM 2148 N N . ARG A 1 286 ? -16.146 0.070 0.812 1.00 90.62 286 ARG A N 1
ATOM 2149 C CA . ARG A 1 286 ? -16.125 -1.080 1.732 1.00 90.62 286 ARG A CA 1
ATOM 2150 C C . ARG A 1 286 ? -14.880 -1.075 2.622 1.00 90.62 286 ARG A C 1
ATOM 2152 O O . ARG A 1 286 ? -14.991 -1.368 3.811 1.00 90.62 286 ARG A O 1
ATOM 2159 N N . THR A 1 287 ? -13.723 -0.709 2.069 1.00 94.38 287 THR A N 1
ATOM 2160 C CA . THR A 1 287 ? -12.482 -0.529 2.833 1.00 94.38 287 THR A CA 1
ATOM 2161 C C . THR A 1 287 ? -11.828 0.814 2.528 1.00 94.38 287 THR A C 1
ATOM 2163 O O . THR A 1 287 ? -11.652 1.201 1.374 1.00 94.38 287 THR A O 1
ATOM 2166 N N . LEU A 1 288 ? -11.397 1.512 3.573 1.00 95.56 288 LEU A N 1
ATOM 2167 C CA . LEU A 1 288 ? -10.652 2.757 3.468 1.00 95.56 288 LEU A CA 1
ATOM 2168 C C . LEU A 1 288 ? -9.199 2.545 3.898 1.00 95.56 288 LEU A C 1
ATOM 2170 O O . LEU A 1 288 ? -8.932 2.218 5.053 1.00 95.56 288 LEU A O 1
ATOM 2174 N N . PHE A 1 289 ? -8.258 2.771 2.984 1.00 97.50 289 PHE A N 1
ATOM 2175 C CA . PHE A 1 289 ? -6.837 2.862 3.302 1.00 97.50 289 PHE A CA 1
ATOM 2176 C C . PHE A 1 289 ? -6.502 4.309 3.659 1.00 97.50 289 PHE A C 1
ATOM 2178 O O . PHE A 1 289 ? -6.726 5.222 2.864 1.00 97.50 289 PHE A O 1
ATOM 2185 N N . VAL A 1 290 ? -5.963 4.536 4.852 1.00 97.69 290 VAL A N 1
ATOM 2186 C CA . VAL A 1 290 ? -5.640 5.878 5.341 1.00 97.69 290 VAL A CA 1
ATOM 2187 C C . VAL A 1 290 ? -4.135 6.080 5.332 1.00 97.69 290 VAL A C 1
ATOM 2189 O O . VAL A 1 290 ? -3.396 5.459 6.097 1.00 97.69 290 VAL A O 1
ATOM 2192 N N . PHE A 1 291 ? -3.682 6.983 4.470 1.00 97.31 291 PHE A N 1
ATOM 2193 C CA . PHE A 1 291 ? -2.276 7.310 4.313 1.00 97.31 291 PHE A CA 1
ATOM 2194 C C . PHE A 1 291 ? -1.890 8.448 5.259 1.00 97.31 291 PHE A C 1
ATOM 2196 O O . PHE A 1 291 ? -2.464 9.536 5.168 1.00 97.31 291 PHE A O 1
ATOM 2203 N N . PRO A 1 292 ? -0.897 8.259 6.140 1.00 96.75 292 PRO A N 1
ATOM 2204 C CA . PRO A 1 292 ? -0.517 9.272 7.113 1.00 96.75 292 PRO A CA 1
ATOM 2205 C C . PRO A 1 292 ? 0.023 10.539 6.445 1.00 96.75 292 PRO A C 1
ATOM 2207 O O . PRO A 1 292 ? 0.625 10.490 5.365 1.00 96.75 292 PRO A O 1
ATOM 2210 N N . ARG A 1 293 ? -0.120 11.686 7.117 1.00 94.00 293 ARG A N 1
ATOM 2211 C CA . ARG A 1 293 ? 0.646 12.908 6.794 1.00 94.00 293 ARG A CA 1
ATOM 2212 C C . ARG A 1 293 ? 2.058 12.887 7.388 1.00 94.00 293 ARG A C 1
ATOM 2214 O O . ARG A 1 293 ? 2.954 13.549 6.880 1.00 94.00 293 ARG A O 1
ATOM 2221 N N . SER A 1 294 ? 2.257 12.118 8.453 1.00 94.38 294 SER A N 1
ATOM 2222 C CA . SER A 1 294 ? 3.544 11.853 9.107 1.00 94.38 294 SER A CA 1
ATOM 2223 C C . SER A 1 294 ? 3.419 10.589 9.961 1.00 94.38 294 SER A C 1
ATOM 2225 O O . SER A 1 294 ? 2.321 10.055 10.077 1.00 94.38 294 SER A O 1
ATOM 2227 N N . ARG A 1 295 ? 4.516 10.091 10.547 1.00 96.06 295 ARG A N 1
ATOM 2228 C CA . ARG A 1 295 ? 4.497 8.855 11.354 1.00 96.06 295 ARG A CA 1
ATOM 2229 C C . ARG A 1 295 ? 3.341 8.853 12.360 1.00 96.06 295 ARG A C 1
ATOM 2231 O O . ARG A 1 295 ? 3.062 9.877 12.991 1.00 96.06 295 ARG A O 1
ATOM 2238 N N . TRP A 1 296 ? 2.696 7.703 12.506 1.00 97.44 296 TRP A N 1
ATOM 2239 C CA . TRP A 1 296 ? 1.646 7.528 13.490 1.00 97.44 296 TRP A CA 1
ATOM 2240 C C . TRP A 1 296 ? 2.232 7.561 14.896 1.00 97.44 296 TRP A C 1
ATOM 2242 O O . TRP A 1 296 ? 3.243 6.924 15.188 1.00 97.44 296 TRP A O 1
ATOM 2252 N N . THR A 1 297 ? 1.544 8.277 15.775 1.00 95.69 297 THR A N 1
ATOM 2253 C CA . THR A 1 297 ? 1.523 7.939 17.196 1.00 95.69 297 THR A CA 1
ATOM 2254 C C . THR A 1 297 ? 0.297 7.068 17.447 1.00 95.69 297 THR A C 1
ATOM 2256 O O . THR A 1 297 ? -0.674 7.137 16.685 1.00 95.69 297 THR A O 1
ATOM 2259 N N . ARG A 1 298 ? 0.314 6.276 18.522 1.00 94.69 298 ARG A N 1
ATOM 2260 C CA . ARG A 1 298 ? -0.818 5.420 18.898 1.00 94.69 298 ARG A CA 1
ATOM 2261 C C . ARG A 1 298 ? -2.129 6.206 18.988 1.00 94.69 298 ARG A C 1
ATOM 2263 O O . ARG A 1 298 ? -3.101 5.848 18.331 1.00 94.69 298 ARG A O 1
ATOM 2270 N N . ASP A 1 299 ? -2.139 7.318 19.721 1.00 95.81 299 ASP A N 1
ATOM 2271 C CA . ASP A 1 299 ? -3.352 8.121 19.932 1.00 95.81 299 ASP A CA 1
ATOM 2272 C C . ASP A 1 299 ? -3.911 8.688 18.628 1.00 95.81 299 ASP A C 1
ATOM 2274 O O . ASP A 1 299 ? -5.120 8.677 18.395 1.00 95.81 299 ASP A O 1
ATOM 2278 N N . ARG A 1 300 ? -3.022 9.137 17.739 1.00 96.88 300 ARG A N 1
ATOM 2279 C CA . ARG A 1 300 ? -3.393 9.677 16.432 1.00 96.88 300 ARG A CA 1
ATOM 2280 C C . ARG A 1 300 ? -3.940 8.592 15.510 1.00 96.88 300 ARG A C 1
ATOM 2282 O O . ARG A 1 300 ? -4.942 8.825 14.842 1.00 96.88 300 ARG A O 1
ATOM 2289 N N . ALA A 1 301 ? -3.337 7.405 15.524 1.00 97.31 301 ALA A N 1
ATOM 2290 C CA . ALA A 1 301 ? -3.828 6.247 14.787 1.00 97.31 301 ALA A CA 1
ATOM 2291 C C . ALA A 1 301 ? -5.221 5.816 15.274 1.00 97.31 301 ALA A C 1
ATOM 2293 O O . ALA A 1 301 ? -6.124 5.627 14.463 1.00 97.31 301 ALA A O 1
ATOM 2294 N N . VAL A 1 302 ? -5.433 5.741 16.593 1.00 96.00 302 VAL A N 1
ATOM 2295 C CA . VAL A 1 302 ? -6.740 5.409 17.187 1.00 96.00 302 VAL A CA 1
ATOM 2296 C C . VAL A 1 302 ? -7.786 6.478 16.865 1.00 96.00 302 VAL A C 1
ATOM 2298 O O . VAL A 1 302 ? -8.916 6.147 16.495 1.00 96.00 302 VAL A O 1
ATOM 2301 N N . HIS A 1 303 ? -7.432 7.760 16.991 1.00 96.00 303 HIS A N 1
ATOM 2302 C CA . HIS A 1 303 ? -8.323 8.867 16.653 1.00 96.00 303 HIS A CA 1
ATOM 2303 C C . HIS A 1 303 ? -8.760 8.795 15.188 1.00 96.00 303 HIS A C 1
ATOM 2305 O O . HIS A 1 303 ? -9.959 8.836 14.891 1.00 96.00 303 HIS A O 1
ATOM 2311 N N . GLU A 1 304 ? -7.795 8.641 14.283 1.00 96.25 304 GLU A N 1
ATOM 2312 C CA . GLU A 1 304 ? -8.052 8.589 12.852 1.00 96.25 304 GLU A CA 1
ATOM 2313 C C . GLU A 1 304 ? -8.871 7.359 12.467 1.00 96.25 304 GLU A C 1
ATOM 2315 O O . GLU A 1 304 ? -9.844 7.482 11.725 1.00 96.25 304 GLU A O 1
ATOM 2320 N N . ALA A 1 305 ? -8.554 6.191 13.025 1.00 94.38 305 ALA A N 1
ATOM 2321 C CA . ALA A 1 305 ? -9.306 4.971 12.774 1.00 94.38 305 ALA A CA 1
ATOM 2322 C C . ALA A 1 305 ? -10.782 5.108 13.176 1.00 94.38 305 ALA A C 1
ATOM 2324 O O . ALA A 1 305 ? -11.672 4.741 12.411 1.00 94.38 305 ALA A O 1
ATOM 2325 N N . ARG A 1 306 ? -11.069 5.727 14.330 1.00 92.94 306 ARG A N 1
ATOM 2326 C CA . ARG A 1 306 ? -12.449 6.017 14.759 1.00 92.94 306 ARG A CA 1
ATOM 2327 C C . ARG A 1 306 ? -13.139 7.016 13.831 1.00 92.94 306 ARG A C 1
ATOM 2329 O O . ARG A 1 306 ? -14.329 6.871 13.551 1.00 92.94 306 ARG A O 1
ATOM 2336 N N . ARG A 1 307 ? -12.421 8.046 13.375 1.00 93.00 307 ARG A N 1
ATOM 2337 C CA . ARG A 1 307 ? -12.943 9.070 12.458 1.00 93.00 307 ARG A CA 1
ATOM 2338 C C . ARG A 1 307 ? -13.306 8.464 11.101 1.00 93.00 307 ARG A C 1
ATOM 2340 O O . ARG A 1 307 ? -14.433 8.642 10.645 1.00 93.00 307 ARG A O 1
ATOM 2347 N N . ALA A 1 308 ? -12.383 7.712 10.509 1.00 90.81 308 ALA A N 1
ATOM 2348 C CA . ALA A 1 308 ? -12.564 6.971 9.267 1.00 90.81 308 ALA A CA 1
ATOM 2349 C C . ALA A 1 308 ? -13.664 5.900 9.387 1.00 90.81 308 ALA A C 1
ATOM 2351 O O . ALA A 1 308 ? -14.528 5.793 8.519 1.00 90.81 308 ALA A O 1
ATOM 2352 N N . GLY A 1 309 ? -13.690 5.162 10.501 1.00 86.75 309 GLY A N 1
ATOM 2353 C CA . GLY A 1 309 ? -14.656 4.097 10.780 1.00 86.75 309 GLY A CA 1
ATOM 2354 C C . GLY A 1 309 ? -16.106 4.582 10.824 1.00 86.75 309 GLY A C 1
ATOM 2355 O O . GLY A 1 309 ? -17.000 3.920 10.304 1.00 86.75 309 GLY A O 1
ATOM 2356 N N . ARG A 1 310 ? -16.363 5.782 11.364 1.00 82.81 310 ARG A N 1
ATOM 2357 C CA . ARG A 1 310 ? -17.711 6.383 11.332 1.00 82.81 310 ARG A CA 1
ATOM 2358 C C . ARG A 1 310 ? -18.202 6.651 9.911 1.00 82.81 310 ARG A C 1
ATOM 2360 O O . ARG A 1 310 ? -19.378 6.447 9.640 1.00 82.81 310 ARG A O 1
ATOM 2367 N N . GLY A 1 311 ? -17.307 7.062 9.012 1.00 68.31 311 GLY A N 1
ATOM 2368 C CA . GLY A 1 311 ? -17.632 7.284 7.602 1.00 68.31 311 GLY A CA 1
ATOM 2369 C C . GLY A 1 311 ? -17.850 5.995 6.805 1.00 68.31 311 GLY A C 1
ATOM 2370 O O . GLY A 1 311 ? -18.454 6.058 5.739 1.00 68.31 311 GLY A O 1
ATOM 2371 N N . THR A 1 312 ? -17.383 4.843 7.315 1.00 64.06 312 THR A N 1
ATOM 2372 C CA . THR A 1 312 ? -17.495 3.528 6.651 1.0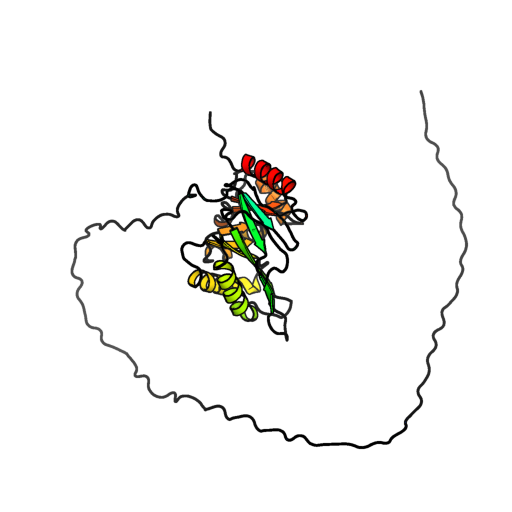0 64.06 312 THR A CA 1
ATOM 2373 C C . THR A 1 312 ? -18.738 2.716 7.026 1.00 64.06 312 THR A C 1
ATOM 2375 O O . THR A 1 312 ? -18.974 1.642 6.465 1.00 64.06 312 THR A O 1
ATOM 2378 N N . ARG A 1 313 ? -19.558 3.195 7.970 1.00 65.56 313 ARG A N 1
ATOM 2379 C CA . ARG A 1 313 ? -20.809 2.527 8.352 1.00 65.56 313 ARG A CA 1
ATOM 2380 C C . ARG A 1 313 ? -21.936 2.935 7.397 1.00 65.56 313 ARG A C 1
ATOM 2382 O O . ARG A 1 313 ? -22.105 4.130 7.166 1.00 65.56 313 ARG A O 1
ATOM 2389 N N . PRO A 1 314 ? -22.720 1.982 6.855 1.00 56.00 314 PRO A N 1
ATOM 2390 C CA . PRO A 1 314 ? -23.923 2.339 6.117 1.00 56.00 314 PRO A CA 1
ATOM 2391 C C . PRO A 1 314 ? -24.842 3.140 7.041 1.00 56.00 314 PRO A C 1
ATOM 2393 O O . PRO A 1 314 ? -24.996 2.788 8.213 1.00 56.00 314 PRO A O 1
ATOM 2396 N N . ALA A 1 315 ? -25.429 4.220 6.523 1.00 53.53 315 ALA A N 1
ATOM 2397 C CA . ALA A 1 315 ? -26.466 4.940 7.243 1.00 53.53 315 ALA A CA 1
ATOM 2398 C C . ALA A 1 315 ? -27.581 3.939 7.563 1.00 53.53 315 ALA A C 1
ATOM 2400 O O . ALA A 1 315 ? -28.190 3.370 6.654 1.00 53.53 315 ALA A O 1
ATOM 2401 N N . THR A 1 316 ? -27.810 3.675 8.847 1.00 42.69 316 THR A N 1
ATOM 2402 C CA . THR A 1 316 ? -28.976 2.914 9.283 1.00 42.69 316 THR A CA 1
ATOM 2403 C C . THR A 1 316 ? -30.195 3.701 8.826 1.00 42.69 316 THR A C 1
ATOM 2405 O O . THR A 1 316 ? -30.415 4.813 9.306 1.00 42.69 316 THR A O 1
ATOM 2408 N N . ARG A 1 317 ? -30.941 3.168 7.853 1.00 42.38 317 ARG A N 1
ATOM 2409 C CA . ARG A 1 317 ? -32.270 3.686 7.527 1.00 42.38 317 ARG A CA 1
ATOM 2410 C C . ARG A 1 317 ? -33.135 3.446 8.764 1.00 42.38 317 ARG A C 1
ATOM 2412 O O . ARG A 1 317 ? -33.411 2.292 9.081 1.00 42.38 317 ARG A O 1
ATOM 2419 N N . GLY A 1 318 ? -33.412 4.520 9.500 1.00 36.47 318 GLY A N 1
ATOM 2420 C CA . GLY A 1 318 ? -34.507 4.570 10.467 1.00 36.47 318 GLY A CA 1
ATOM 2421 C C . GLY A 1 318 ? -35.843 4.681 9.753 1.00 36.47 318 GLY A C 1
ATOM 2422 O O . GLY A 1 318 ? -35.835 5.073 8.561 1.00 36.47 318 GLY A O 1
#

Radius of gyration: 31.62 Å; chains: 1; bounding box: 96×103×64 Å

Secondary structure (DSSP, 8-state):
-----------------------------------------PPPPPPPPPP--------------------------PPPP---------TTS-SEEEEE-SS-EE-TT--TTEEEEEEEEEEEEETTEEEEEEE--S-EE--TT--EEEEEEEEE-TT--HHHHHHHHHHHHHHHHTSTTEEEEEEE----GGGHHHHHHHHHHHHTTS-TTSEEEEEEETTHHHH--TTTT---SEEEEE--SSTHHHHHHHHHHHH-PPPSSGGGSSEEEEETTPPPPSSPPSEEEEE-SSPPPHHHHHHHHHHHHHHTS-----